Protein AF-A0A1J5J828-F1 (afdb_monomer)

Structure (mmCIF, N/CA/C/O backbone):
data_AF-A0A1J5J828-F1
#
_entry.id   AF-A0A1J5J828-F1
#
loop_
_atom_s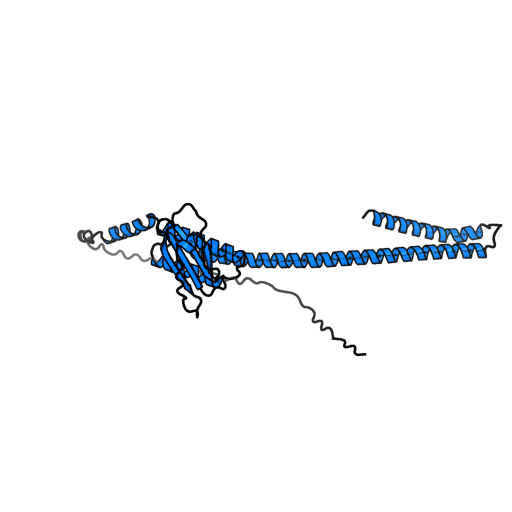ite.group_PDB
_atom_site.id
_atom_site.type_symbol
_atom_site.label_atom_id
_atom_site.label_alt_id
_atom_site.label_comp_id
_atom_site.label_asym_id
_atom_site.label_entity_id
_atom_site.label_seq_id
_atom_site.pdbx_PDB_ins_code
_atom_site.Cartn_x
_atom_site.Cartn_y
_atom_site.Cartn_z
_atom_site.occupancy
_atom_site.B_iso_or_equiv
_atom_site.auth_seq_id
_atom_site.auth_comp_id
_atom_site.auth_asym_id
_atom_site.auth_atom_id
_atom_site.pdbx_PDB_model_num
ATOM 1 N N . MET A 1 1 ? 24.696 -8.669 -31.733 1.00 50.44 1 MET A N 1
ATOM 2 C CA . MET A 1 1 ? 26.152 -8.374 -31.668 1.00 50.44 1 MET A CA 1
ATOM 3 C C . MET A 1 1 ? 26.991 -8.934 -32.827 1.00 50.44 1 MET A C 1
ATOM 5 O O . MET A 1 1 ? 27.792 -8.177 -33.359 1.00 50.44 1 MET A O 1
ATOM 9 N N . LYS A 1 2 ? 26.843 -10.201 -33.264 1.00 65.44 2 LYS A N 1
ATOM 10 C CA . LYS A 1 2 ? 27.685 -10.783 -34.345 1.00 65.44 2 LYS A CA 1
ATOM 11 C C . LYS A 1 2 ? 27.632 -10.009 -35.680 1.00 65.44 2 LYS A C 1
ATOM 13 O O . LYS A 1 2 ? 28.666 -9.804 -36.300 1.00 65.44 2 LYS A O 1
ATOM 18 N N . LYS A 1 3 ? 26.454 -9.500 -36.064 1.00 72.44 3 LYS A N 1
ATOM 19 C CA . LYS A 1 3 ? 26.255 -8.713 -37.298 1.00 72.44 3 LYS A CA 1
ATOM 20 C C . LYS A 1 3 ? 27.014 -7.374 -37.306 1.00 72.44 3 LYS A C 1
ATOM 22 O O . LYS A 1 3 ? 27.529 -6.981 -38.341 1.00 72.44 3 LYS A O 1
ATOM 27 N N . ILE A 1 4 ? 27.137 -6.713 -36.149 1.00 73.69 4 ILE A N 1
ATOM 28 C CA . ILE A 1 4 ? 27.864 -5.434 -36.013 1.00 73.69 4 ILE A CA 1
ATOM 29 C C . ILE A 1 4 ? 29.372 -5.663 -36.138 1.00 73.69 4 ILE A C 1
ATOM 31 O O . ILE A 1 4 ? 30.059 -4.903 -36.811 1.00 73.69 4 ILE A O 1
ATOM 35 N N . LYS A 1 5 ? 29.885 -6.745 -35.534 1.00 74.19 5 LYS A N 1
ATOM 36 C CA . LYS A 1 5 ? 31.297 -7.127 -35.672 1.00 74.19 5 LYS A CA 1
ATOM 37 C C . LYS A 1 5 ? 31.655 -7.418 -37.132 1.00 74.19 5 LYS A C 1
ATOM 39 O O . LYS A 1 5 ? 32.669 -6.924 -37.598 1.00 74.19 5 LYS A O 1
ATOM 44 N N . LEU A 1 6 ? 30.791 -8.135 -37.853 1.00 79.19 6 LEU A N 1
ATOM 45 C CA . LEU A 1 6 ? 30.995 -8.461 -39.268 1.00 79.19 6 LEU A CA 1
ATOM 46 C C . LEU A 1 6 ? 30.993 -7.200 -40.148 1.00 79.19 6 LEU A C 1
ATOM 48 O O . LEU A 1 6 ? 31.887 -7.035 -40.968 1.00 79.19 6 LEU A O 1
ATOM 52 N N . LEU A 1 7 ? 30.057 -6.272 -39.916 1.00 76.81 7 LEU A N 1
ATOM 53 C CA . LEU A 1 7 ? 30.013 -4.995 -40.638 1.00 76.81 7 LEU A CA 1
ATOM 54 C C . LEU A 1 7 ? 31.260 -4.136 -40.374 1.00 76.81 7 LEU A C 1
ATOM 56 O O . LEU A 1 7 ? 31.794 -3.532 -41.298 1.00 76.81 7 LEU A O 1
ATOM 60 N N . LYS A 1 8 ? 31.752 -4.118 -39.127 1.00 77.38 8 LYS A N 1
ATOM 61 C CA . LYS A 1 8 ? 32.984 -3.408 -38.757 1.00 77.38 8 LYS A CA 1
ATOM 62 C C . LYS A 1 8 ? 34.210 -4.000 -39.455 1.00 77.38 8 LYS A C 1
ATOM 64 O O . LYS A 1 8 ? 35.030 -3.242 -39.958 1.00 77.38 8 LYS A O 1
ATOM 69 N N . THR A 1 9 ? 34.331 -5.326 -39.487 1.00 80.88 9 THR A N 1
ATOM 70 C CA . THR A 1 9 ? 35.427 -6.011 -40.188 1.00 80.88 9 THR A CA 1
ATOM 71 C C . THR A 1 9 ? 35.378 -5.719 -41.686 1.00 80.88 9 THR A C 1
ATOM 73 O O . THR A 1 9 ? 36.360 -5.229 -42.227 1.00 80.88 9 THR A O 1
ATOM 76 N N . LEU A 1 10 ? 34.207 -5.867 -42.316 1.00 84.62 10 LEU A N 1
ATOM 77 C CA . LEU A 1 10 ? 34.018 -5.573 -43.739 1.00 84.62 10 LEU A CA 1
ATOM 78 C C . LEU A 1 10 ? 34.382 -4.121 -44.088 1.00 84.62 10 LEU A C 1
ATOM 80 O O . LEU A 1 10 ? 35.019 -3.874 -45.104 1.00 84.62 10 LEU A O 1
ATOM 84 N N . TYR A 1 11 ? 33.998 -3.163 -43.241 1.00 82.19 11 TYR A N 1
ATOM 85 C CA . TYR A 1 11 ? 34.336 -1.752 -43.428 1.00 82.19 11 TYR A CA 1
ATOM 86 C C . TYR A 1 11 ? 35.852 -1.515 -43.411 1.00 82.19 11 TYR A C 1
ATOM 88 O O . TYR A 1 11 ? 36.378 -0.821 -44.279 1.00 82.19 11 TYR A O 1
ATOM 96 N N . VAL A 1 12 ? 36.555 -2.093 -42.430 1.00 80.06 12 VAL A N 1
ATOM 97 C CA . VAL A 1 12 ? 38.014 -1.958 -42.305 1.00 80.06 12 VAL A CA 1
ATOM 98 C C . VAL A 1 12 ? 38.718 -2.596 -43.501 1.00 80.06 12 VAL A C 1
ATOM 100 O O . VAL A 1 12 ? 39.623 -1.981 -44.062 1.00 80.06 12 VAL A O 1
ATOM 103 N N . ASP A 1 13 ? 38.264 -3.772 -43.934 1.00 84.62 13 ASP A N 1
ATOM 104 C CA . ASP A 1 13 ? 38.827 -4.477 -45.088 1.00 84.62 13 ASP A CA 1
ATOM 105 C C . ASP A 1 13 ? 38.644 -3.674 -46.385 1.00 84.62 13 ASP A C 1
ATOM 107 O O . ASP A 1 13 ? 39.572 -3.546 -47.184 1.00 84.62 13 ASP A O 1
ATOM 111 N N . LEU A 1 14 ? 37.467 -3.073 -46.581 1.00 83.69 14 LEU A N 1
ATOM 112 C CA . LEU A 1 14 ? 37.158 -2.279 -47.771 1.00 83.69 14 LEU A CA 1
ATOM 113 C C . LEU A 1 14 ? 37.962 -0.969 -47.798 1.00 83.69 14 LEU A C 1
ATOM 115 O O . LEU A 1 14 ? 38.463 -0.567 -48.849 1.00 83.69 14 LEU A O 1
ATOM 119 N N . LEU A 1 15 ? 38.175 -0.339 -46.640 1.00 80.94 15 LEU A N 1
ATOM 120 C CA . LEU A 1 15 ? 39.034 0.840 -46.505 1.00 80.94 15 LEU A CA 1
ATOM 121 C C . LEU A 1 15 ? 40.506 0.500 -46.799 1.00 80.94 15 LEU A C 1
ATOM 123 O O . LEU A 1 15 ? 41.166 1.232 -47.538 1.00 80.94 15 LEU A O 1
ATOM 127 N N . LEU A 1 16 ? 40.999 -0.635 -46.290 1.00 85.06 16 LEU A N 1
ATOM 128 C CA . LEU A 1 16 ? 42.349 -1.136 -46.568 1.00 85.06 16 LEU A CA 1
ATOM 129 C C . LEU A 1 16 ? 42.546 -1.413 -48.067 1.00 85.06 16 LEU A C 1
ATOM 131 O O . LEU A 1 16 ? 43.538 -0.980 -48.650 1.00 85.06 16 LEU A O 1
ATOM 135 N N . LEU A 1 17 ? 41.580 -2.082 -48.704 1.00 85.75 17 LEU A N 1
ATOM 136 C CA . LEU A 1 17 ? 41.598 -2.352 -50.142 1.00 85.75 17 LEU A CA 1
ATOM 137 C C . LEU A 1 17 ? 41.654 -1.052 -50.957 1.00 85.75 17 LEU A C 1
ATOM 139 O O . LEU A 1 17 ? 42.435 -0.945 -51.902 1.00 85.75 17 LEU A O 1
ATOM 143 N N . THR A 1 18 ? 40.866 -0.051 -50.562 1.00 81.88 18 THR A N 1
ATOM 144 C CA . THR A 1 18 ? 40.835 1.260 -51.225 1.00 81.88 18 THR A CA 1
ATOM 145 C C . THR A 1 18 ? 42.183 1.979 -51.095 1.00 81.88 18 THR A C 1
ATOM 147 O O . THR A 1 18 ? 42.693 2.508 -52.080 1.00 81.88 18 THR A O 1
ATOM 150 N N . MET A 1 19 ? 42.812 1.940 -49.912 1.00 80.19 19 MET A N 1
ATOM 151 C CA . MET A 1 19 ? 44.169 2.462 -49.687 1.00 80.19 19 MET A CA 1
ATOM 152 C C . MET A 1 19 ? 45.210 1.783 -50.587 1.00 80.19 19 MET A C 1
ATOM 154 O O . MET A 1 19 ? 46.035 2.468 -51.189 1.00 80.19 19 MET A O 1
ATOM 158 N N . ILE A 1 20 ? 45.150 0.454 -50.726 1.00 83.88 20 ILE A N 1
ATOM 159 C CA . ILE A 1 20 ? 46.048 -0.296 -51.617 1.00 83.88 20 ILE A CA 1
ATOM 160 C C . ILE A 1 20 ? 45.834 0.135 -53.074 1.00 83.88 20 ILE A C 1
ATOM 162 O O . ILE A 1 20 ? 46.812 0.397 -53.773 1.00 83.88 20 ILE A O 1
ATOM 166 N N . LEU A 1 21 ? 44.581 0.278 -53.524 1.00 82.00 21 LEU A N 1
ATOM 167 C CA . LEU A 1 21 ? 44.277 0.756 -54.877 1.00 82.00 21 LEU A CA 1
ATOM 168 C C . LEU A 1 21 ? 44.873 2.143 -55.144 1.00 82.00 21 LEU A C 1
ATOM 170 O O . LEU A 1 21 ? 45.488 2.339 -56.190 1.00 82.00 21 LEU A O 1
ATOM 174 N N . ILE A 1 22 ? 44.738 3.086 -54.204 1.00 82.12 22 ILE A N 1
ATOM 175 C CA . ILE A 1 22 ? 45.285 4.448 -54.338 1.00 82.12 22 ILE A CA 1
ATOM 176 C C . ILE A 1 22 ? 46.804 4.408 -54.542 1.00 82.12 22 ILE A C 1
ATOM 178 O O . ILE A 1 22 ? 47.323 5.093 -55.420 1.00 82.12 22 ILE A O 1
ATOM 182 N N . VAL A 1 23 ? 47.516 3.577 -53.774 1.00 81.56 23 VAL A N 1
ATOM 183 C CA . VAL A 1 23 ? 48.978 3.437 -53.882 1.00 81.56 23 VAL A CA 1
ATOM 184 C C . VAL A 1 23 ? 49.390 2.749 -55.185 1.00 81.56 23 VAL A C 1
ATOM 186 O O . VAL A 1 23 ? 50.391 3.134 -55.779 1.00 81.56 23 VAL A O 1
ATOM 189 N N . VAL A 1 24 ? 48.632 1.751 -55.648 1.00 80.06 24 VAL A N 1
ATOM 190 C CA . VAL A 1 24 ? 48.946 0.962 -56.854 1.00 80.06 24 VAL A CA 1
ATOM 191 C C . VAL A 1 24 ? 48.614 1.711 -58.152 1.00 80.06 24 VAL A C 1
ATOM 193 O O . VAL A 1 24 ? 49.297 1.518 -59.156 1.00 80.06 24 VAL A O 1
ATOM 196 N N . THR A 1 25 ? 47.620 2.602 -58.134 1.00 80.44 25 THR A N 1
ATOM 197 C CA . THR A 1 25 ? 47.157 3.377 -59.302 1.00 80.44 25 THR A CA 1
ATOM 198 C C . THR A 1 25 ? 48.293 4.055 -60.096 1.00 80.44 25 THR A C 1
ATOM 200 O O . THR A 1 25 ? 48.394 3.785 -61.294 1.00 80.44 25 THR A O 1
ATOM 203 N N . PRO A 1 26 ? 49.210 4.850 -59.499 1.00 78.38 26 PRO A N 1
ATOM 204 C CA . PRO A 1 26 ? 50.296 5.493 -60.253 1.00 78.38 26 PRO A CA 1
ATOM 205 C C . PRO A 1 26 ? 51.297 4.502 -60.870 1.00 78.38 26 PRO A C 1
ATOM 207 O O . PRO A 1 26 ? 51.902 4.797 -61.902 1.00 78.38 26 PRO A O 1
ATOM 210 N N . TYR A 1 27 ? 51.477 3.3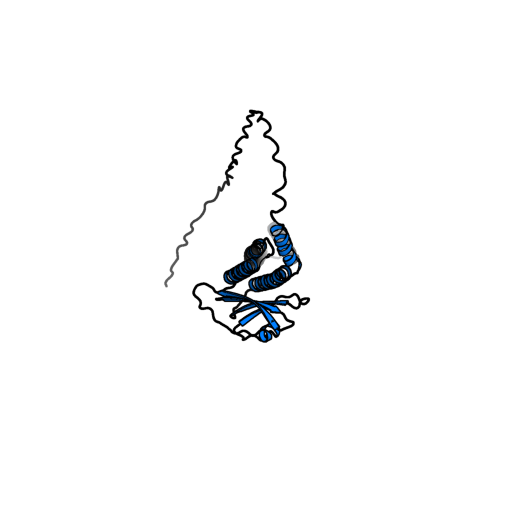21 -60.269 1.00 78.25 27 TYR A N 1
ATOM 211 C CA . TYR A 1 27 ? 52.333 2.269 -60.830 1.00 78.25 27 TYR A CA 1
ATOM 212 C C . TYR A 1 27 ? 51.669 1.575 -62.020 1.00 78.25 27 TYR A C 1
ATOM 214 O O . TYR A 1 27 ? 52.350 1.238 -62.986 1.00 78.25 27 TYR A O 1
ATOM 222 N N . LEU A 1 28 ? 50.346 1.397 -61.965 1.00 74.62 28 LEU A N 1
ATOM 223 C CA . LEU A 1 28 ? 49.564 0.815 -63.054 1.00 74.62 28 LEU A CA 1
ATOM 224 C C . LEU A 1 28 ? 49.570 1.716 -64.296 1.00 74.62 28 LEU A C 1
ATOM 226 O O . LEU A 1 28 ? 49.727 1.220 -65.408 1.00 74.62 28 LEU A O 1
ATOM 230 N N . ILE A 1 29 ? 49.459 3.032 -64.089 1.00 73.69 29 ILE A N 1
ATOM 231 C CA . ILE A 1 29 ? 49.483 4.051 -65.149 1.00 73.69 29 ILE A CA 1
ATOM 232 C C . ILE A 1 29 ? 50.842 4.053 -65.870 1.00 73.69 29 ILE A C 1
ATOM 234 O O . ILE A 1 29 ? 50.900 3.952 -67.094 1.00 73.69 29 ILE A O 1
ATOM 238 N N . ARG A 1 30 ? 51.954 4.028 -65.120 1.00 76.19 30 ARG A N 1
ATOM 239 C CA . ARG A 1 30 ? 53.313 3.973 -65.697 1.00 76.19 30 ARG A CA 1
ATOM 240 C C . ARG A 1 30 ? 53.646 2.663 -66.418 1.00 76.19 30 ARG A C 1
ATOM 242 O O . ARG A 1 30 ? 54.603 2.631 -67.187 1.00 76.19 30 ARG A O 1
ATOM 249 N N . GLY A 1 31 ? 52.899 1.588 -66.159 1.00 75.06 31 GLY A N 1
ATOM 250 C CA . GLY A 1 31 ? 53.141 0.256 -66.720 1.00 75.06 31 GLY A CA 1
ATOM 251 C C . GLY A 1 31 ? 52.821 0.110 -68.213 1.00 75.06 31 GLY A C 1
ATOM 252 O O . GLY A 1 31 ? 53.194 -0.902 -68.797 1.00 75.06 31 GLY A O 1
ATOM 253 N N . GLY A 1 32 ? 52.169 1.101 -68.834 1.00 58.84 32 GLY A N 1
ATOM 254 C CA . GLY A 1 32 ? 51.938 1.147 -70.279 1.00 58.84 32 GLY A CA 1
ATOM 255 C C . GLY A 1 32 ? 50.976 0.071 -70.790 1.00 58.84 32 GLY A C 1
ATOM 256 O O . GLY A 1 32 ? 51.384 -0.890 -71.439 1.00 58.84 32 GLY A O 1
ATOM 257 N N . PHE A 1 33 ? 49.670 0.243 -70.564 1.00 62.97 33 PHE A N 1
ATOM 258 C CA . PHE A 1 33 ? 48.661 -0.547 -71.276 1.00 62.97 33 PHE A CA 1
ATOM 259 C C . PHE A 1 33 ? 48.524 -0.034 -72.716 1.00 62.97 33 PHE A C 1
ATOM 261 O O . PHE A 1 33 ? 47.949 1.018 -72.961 1.00 62.97 33 PHE A O 1
ATOM 268 N N . SER A 1 34 ? 49.023 -0.801 -73.686 1.00 64.50 34 SER A N 1
ATOM 269 C CA . SER A 1 34 ? 49.128 -0.397 -75.101 1.00 64.50 34 SER A CA 1
ATOM 270 C C . SER A 1 34 ? 47.783 -0.234 -75.849 1.00 64.50 34 SER A C 1
ATOM 272 O O . SER A 1 34 ? 47.779 0.088 -77.031 1.00 64.50 34 SER A O 1
ATOM 274 N N . VAL A 1 35 ? 46.636 -0.459 -75.190 1.00 69.50 35 VAL A N 1
ATOM 275 C CA . VAL A 1 35 ? 45.310 -0.575 -75.840 1.00 69.50 35 VAL A CA 1
ATOM 276 C C . VAL A 1 35 ? 44.373 0.614 -75.555 1.00 69.50 35 VAL A C 1
ATOM 278 O O . VAL A 1 35 ? 43.422 0.821 -76.302 1.00 69.50 35 VAL A O 1
ATOM 281 N N . PHE A 1 36 ? 44.631 1.431 -74.526 1.00 74.62 36 PHE A N 1
ATOM 282 C CA . PHE A 1 36 ? 43.769 2.563 -74.148 1.00 74.62 36 PHE A CA 1
ATOM 283 C C . PHE A 1 36 ? 44.587 3.835 -73.896 1.00 74.62 36 PHE A C 1
ATOM 285 O O . PHE A 1 36 ? 45.710 3.759 -73.405 1.00 74.62 36 PHE A O 1
ATOM 292 N N . HIS A 1 37 ? 44.018 5.008 -74.204 1.00 80.88 37 HIS A N 1
ATOM 293 C CA . HIS A 1 37 ? 44.621 6.292 -73.836 1.00 80.88 37 HIS A CA 1
ATOM 294 C C . HIS A 1 37 ? 44.694 6.425 -72.306 1.00 80.88 37 HIS A C 1
ATOM 296 O O . HIS A 1 37 ? 43.688 6.254 -71.615 1.00 80.88 37 HIS A O 1
ATOM 302 N N . GLU A 1 38 ? 45.886 6.747 -71.803 1.00 79.06 38 GLU A N 1
ATOM 303 C CA . GLU A 1 38 ? 46.239 6.866 -70.379 1.00 79.06 38 GLU A CA 1
ATOM 304 C C . GLU A 1 38 ? 45.241 7.729 -69.585 1.00 79.06 38 GLU A C 1
ATOM 306 O O . GLU A 1 38 ? 44.765 7.321 -68.526 1.00 79.06 38 GLU A O 1
ATOM 311 N N . GLU A 1 39 ? 44.822 8.854 -70.171 1.00 78.75 39 GLU A N 1
ATOM 312 C CA . GLU A 1 39 ? 43.885 9.821 -69.581 1.00 78.75 39 GLU A CA 1
ATOM 313 C C . GLU A 1 39 ? 42.505 9.214 -69.270 1.00 78.75 39 GLU A C 1
ATOM 315 O O . GLU A 1 39 ? 41.898 9.500 -68.235 1.00 78.75 39 GLU A O 1
ATOM 320 N N . VAL A 1 40 ? 42.002 8.337 -70.148 1.00 82.81 40 VAL A N 1
ATOM 321 C CA . VAL A 1 40 ? 40.688 7.695 -69.978 1.00 82.81 40 VAL A CA 1
ATOM 322 C C . VAL A 1 40 ? 40.738 6.678 -68.839 1.00 82.81 40 VAL A C 1
ATOM 324 O O . VAL A 1 40 ? 39.799 6.577 -68.044 1.00 82.81 40 VAL A O 1
ATOM 327 N N . VAL A 1 41 ? 41.843 5.935 -68.736 1.00 80.62 41 VAL A N 1
ATOM 328 C CA . VAL A 1 41 ? 42.036 4.924 -67.691 1.00 80.62 41 VAL A CA 1
ATOM 329 C C . VAL A 1 41 ? 42.159 5.596 -66.326 1.00 80.62 41 VAL A C 1
ATOM 331 O O . VAL A 1 41 ? 41.454 5.200 -65.396 1.00 80.62 41 VAL A O 1
ATOM 334 N N . GLU A 1 42 ? 42.966 6.651 -66.213 1.00 80.19 42 GLU A N 1
ATOM 335 C CA . GLU A 1 42 ? 43.115 7.419 -64.975 1.00 80.19 42 GLU A CA 1
ATOM 336 C C . GLU A 1 42 ? 41.774 8.001 -64.502 1.00 80.19 42 GLU A C 1
ATOM 338 O O . GLU A 1 42 ? 41.365 7.775 -63.358 1.00 80.19 42 GLU A O 1
ATOM 343 N N . GLY A 1 43 ? 41.029 8.656 -65.402 1.00 82.94 43 GLY A N 1
ATOM 344 C CA . GLY A 1 43 ? 39.712 9.212 -65.086 1.00 82.94 43 GLY A CA 1
ATOM 345 C C . GLY A 1 43 ? 38.708 8.152 -64.619 1.00 82.94 43 GLY A C 1
ATOM 346 O O . GLY A 1 43 ? 37.948 8.380 -63.670 1.00 82.94 43 GLY A O 1
ATOM 347 N N . SER A 1 44 ? 38.733 6.960 -65.226 1.00 82.19 44 SER A N 1
ATOM 348 C CA . SER A 1 44 ? 37.859 5.849 -64.831 1.00 82.19 44 SER A CA 1
ATOM 349 C C . SER A 1 44 ? 38.180 5.314 -63.429 1.00 82.19 44 SER A C 1
ATOM 351 O O . SER A 1 44 ? 37.265 5.072 -62.638 1.00 82.19 44 SER A O 1
ATOM 353 N N . ILE A 1 45 ? 39.469 5.205 -63.085 1.00 82.75 45 ILE A N 1
ATOM 354 C CA . ILE A 1 45 ? 39.931 4.724 -61.778 1.00 82.75 45 ILE A CA 1
ATOM 355 C C . ILE A 1 45 ? 39.546 5.723 -60.687 1.00 82.75 45 ILE A C 1
ATOM 357 O O . ILE A 1 45 ? 38.954 5.329 -59.681 1.00 82.75 45 ILE A O 1
ATOM 361 N N . ILE A 1 46 ? 39.798 7.018 -60.905 1.00 85.19 46 ILE A N 1
ATOM 362 C CA . ILE A 1 46 ? 39.420 8.078 -59.960 1.00 85.19 46 ILE A CA 1
ATOM 363 C C . ILE A 1 46 ? 37.903 8.076 -59.728 1.00 85.19 46 ILE A C 1
ATOM 365 O O . ILE A 1 46 ? 37.453 8.143 -58.583 1.00 85.19 46 ILE A O 1
ATOM 369 N N . THR A 1 47 ? 37.106 7.929 -60.790 1.00 83.25 47 THR A N 1
ATOM 370 C CA . THR A 1 47 ? 35.639 7.863 -60.685 1.00 83.25 47 THR A CA 1
ATOM 371 C C . THR A 1 47 ? 35.183 6.653 -59.861 1.00 83.25 47 THR A C 1
ATOM 373 O O . THR A 1 47 ? 34.320 6.785 -58.990 1.00 83.25 47 THR A O 1
ATOM 376 N N . LEU A 1 48 ? 35.790 5.480 -60.071 1.00 84.81 48 LEU A N 1
ATOM 377 C CA . LEU A 1 48 ? 35.492 4.264 -59.307 1.00 84.81 48 LEU A CA 1
ATOM 378 C C . LEU A 1 48 ? 35.848 4.415 -57.817 1.00 84.81 48 LEU A C 1
ATOM 380 O O . LEU A 1 48 ? 35.081 4.006 -56.939 1.00 84.81 48 LEU A O 1
ATOM 384 N N . LEU A 1 49 ? 36.992 5.036 -57.527 1.00 83.06 49 LEU A N 1
ATOM 385 C CA . LEU A 1 49 ? 37.437 5.359 -56.171 1.00 83.06 49 LEU A CA 1
ATOM 386 C C . LEU A 1 49 ? 36.459 6.303 -55.464 1.00 83.06 49 LEU A C 1
ATOM 388 O O . LEU A 1 49 ? 36.069 6.035 -54.326 1.00 83.06 49 LEU A O 1
ATOM 392 N N . PHE A 1 50 ? 35.997 7.352 -56.149 1.00 84.81 50 PHE A N 1
ATOM 393 C CA . PHE A 1 50 ? 34.993 8.274 -55.615 1.00 84.81 50 PHE A CA 1
ATOM 394 C C . PHE A 1 50 ? 33.661 7.582 -55.324 1.00 84.81 50 PHE A C 1
ATOM 396 O O . PHE A 1 50 ? 33.103 7.769 -54.243 1.00 84.81 50 PHE A O 1
ATOM 403 N N . MET A 1 51 ? 33.176 6.738 -56.239 1.00 84.12 51 MET A N 1
ATOM 404 C CA . MET A 1 51 ? 31.943 5.968 -56.035 1.00 84.12 51 MET A CA 1
ATOM 405 C C . MET A 1 51 ? 32.051 5.038 -54.822 1.00 84.12 51 MET A C 1
ATOM 407 O O . MET A 1 51 ? 31.119 4.949 -54.020 1.00 84.12 51 MET A O 1
ATOM 411 N N . THR A 1 52 ? 33.208 4.396 -54.645 1.00 85.19 52 THR A N 1
ATOM 412 C CA . THR A 1 52 ? 33.473 3.523 -53.495 1.00 85.19 52 THR A CA 1
ATOM 413 C C . THR A 1 52 ? 33.496 4.322 -52.191 1.00 85.19 52 THR A C 1
ATOM 415 O O . THR A 1 52 ? 32.794 3.971 -51.244 1.00 85.19 52 THR A O 1
ATOM 418 N N . GLY A 1 53 ? 34.229 5.439 -52.145 1.00 85.94 53 GLY A N 1
ATOM 419 C CA . GLY A 1 53 ? 34.274 6.322 -50.975 1.00 85.94 53 GLY A CA 1
ATOM 420 C C . GLY A 1 53 ? 32.900 6.887 -50.602 1.00 85.94 53 GLY A C 1
ATOM 421 O O . GLY A 1 53 ? 32.528 6.903 -49.427 1.00 85.94 53 GLY A O 1
ATOM 422 N N . TYR A 1 54 ? 32.105 7.275 -51.600 1.00 87.62 54 TYR A N 1
ATOM 423 C CA . TYR A 1 54 ? 30.745 7.766 -51.395 1.00 87.62 54 TYR A CA 1
ATOM 424 C C . TYR A 1 54 ? 29.812 6.681 -50.835 1.00 87.62 54 TYR A C 1
ATOM 426 O O . TYR A 1 54 ? 29.057 6.937 -49.894 1.00 87.62 54 TYR A O 1
ATOM 434 N N . ALA A 1 55 ? 29.905 5.446 -51.337 1.00 83.94 55 ALA A N 1
ATOM 435 C CA . ALA A 1 55 ? 29.146 4.320 -50.797 1.00 83.94 55 ALA A CA 1
ATOM 436 C C . ALA A 1 55 ? 29.504 4.043 -49.325 1.00 83.94 55 ALA A C 1
ATOM 438 O O . ALA A 1 55 ? 28.608 3.891 -48.492 1.00 83.94 55 ALA A O 1
ATOM 439 N N . ILE A 1 56 ? 30.800 4.041 -48.985 1.00 86.50 56 ILE A N 1
ATOM 440 C CA . ILE A 1 56 ? 31.284 3.886 -47.602 1.00 86.50 56 ILE A CA 1
ATOM 441 C C . ILE A 1 56 ? 30.669 4.956 -46.690 1.00 86.50 56 ILE A C 1
ATOM 443 O O . ILE A 1 56 ? 30.170 4.630 -45.611 1.00 86.50 56 ILE A O 1
ATOM 447 N N . TYR A 1 57 ? 30.665 6.215 -47.133 1.00 86.56 57 TYR A N 1
ATOM 448 C CA . TYR A 1 57 ? 30.104 7.336 -46.380 1.00 86.56 57 TYR A CA 1
ATOM 449 C C . TYR A 1 57 ? 28.605 7.155 -46.085 1.00 86.56 57 TYR A C 1
ATOM 451 O O . TYR A 1 57 ? 28.176 7.330 -44.942 1.00 86.56 57 TYR A O 1
ATOM 459 N N . ILE A 1 58 ? 27.811 6.730 -47.074 1.00 86.81 58 ILE A N 1
ATOM 460 C CA . ILE A 1 58 ? 26.376 6.459 -46.882 1.00 86.81 58 ILE A CA 1
ATOM 461 C C . ILE A 1 58 ? 26.159 5.348 -45.849 1.00 86.81 58 ILE A C 1
ATOM 463 O O . ILE A 1 58 ? 25.358 5.510 -44.923 1.00 86.81 58 ILE A O 1
ATOM 467 N N . PHE A 1 59 ? 26.879 4.229 -45.974 1.00 86.00 59 PHE A N 1
ATOM 468 C CA . PHE A 1 59 ? 26.750 3.117 -45.029 1.00 86.00 59 PHE A CA 1
ATOM 469 C C . PHE A 1 59 ? 27.170 3.511 -43.611 1.00 86.00 59 PHE A C 1
ATOM 471 O O . PHE A 1 59 ? 26.527 3.098 -42.642 1.00 86.00 59 PHE A O 1
ATOM 478 N N . TYR A 1 60 ? 28.211 4.334 -43.482 1.00 85.19 60 TYR A N 1
ATOM 479 C CA . TYR A 1 60 ? 28.678 4.849 -42.200 1.00 85.19 60 TYR A CA 1
ATOM 480 C C . TYR A 1 60 ? 27.625 5.736 -41.525 1.00 85.19 60 TYR A C 1
ATOM 482 O O . TYR A 1 60 ? 27.254 5.474 -40.379 1.00 85.19 60 TYR A O 1
ATOM 490 N N . ASN A 1 61 ? 27.062 6.708 -42.250 1.00 88.06 61 ASN A N 1
ATOM 491 C CA . ASN A 1 61 ? 26.004 7.569 -41.715 1.00 88.06 61 ASN A CA 1
ATOM 492 C C . ASN A 1 61 ? 24.766 6.765 -41.301 1.00 88.06 61 ASN A C 1
ATOM 494 O O . ASN A 1 61 ? 24.179 7.017 -40.249 1.00 88.06 61 ASN A O 1
ATOM 498 N N . GLN A 1 62 ? 24.390 5.750 -42.085 1.00 89.38 62 GLN A N 1
ATOM 499 C CA . GLN A 1 62 ? 23.264 4.887 -41.737 1.00 89.38 62 GLN A CA 1
ATOM 500 C C . GLN A 1 62 ? 23.536 4.065 -40.465 1.00 89.38 62 GLN A C 1
ATOM 502 O O . GLN A 1 62 ? 22.626 3.844 -39.663 1.00 89.38 62 GLN A O 1
ATOM 507 N N . ALA A 1 63 ? 24.772 3.603 -40.266 1.00 86.38 63 ALA A N 1
ATOM 508 C CA . ALA A 1 63 ? 25.164 2.884 -39.059 1.00 86.38 63 ALA A CA 1
ATOM 509 C C . ALA A 1 63 ? 25.155 3.794 -37.820 1.00 86.38 63 ALA A C 1
ATOM 511 O O . ALA A 1 63 ? 24.667 3.365 -36.773 1.00 86.38 63 ALA A O 1
ATOM 512 N N . ILE A 1 64 ? 25.623 5.043 -37.948 1.00 90.19 64 ILE A N 1
ATOM 513 C CA . ILE A 1 64 ? 25.562 6.047 -36.875 1.00 90.19 64 ILE A CA 1
ATOM 514 C C . ILE A 1 64 ? 24.116 6.325 -36.481 1.00 90.19 64 ILE A C 1
ATOM 516 O O . ILE A 1 64 ? 23.791 6.215 -35.303 1.00 90.19 64 ILE A O 1
ATOM 520 N N . ALA A 1 65 ? 23.233 6.589 -37.447 1.00 93.19 65 ALA A N 1
ATOM 521 C CA . ALA A 1 65 ? 21.831 6.884 -37.157 1.00 93.19 65 ALA A CA 1
ATOM 522 C C . ALA A 1 65 ? 21.159 5.748 -36.363 1.00 93.19 65 ALA A C 1
ATOM 524 O O . ALA A 1 65 ? 20.443 5.992 -35.393 1.00 93.19 65 ALA A O 1
ATOM 525 N N . ARG A 1 66 ? 21.445 4.485 -36.714 1.00 91.06 66 ARG A N 1
ATOM 526 C CA . ARG A 1 66 ? 20.948 3.321 -35.958 1.00 91.06 66 ARG A CA 1
ATOM 527 C C . ARG A 1 66 ? 21.538 3.250 -34.549 1.00 91.06 66 ARG A C 1
ATOM 529 O O . ARG A 1 66 ? 20.817 2.921 -33.609 1.00 91.06 66 ARG A O 1
ATOM 536 N N . ALA A 1 67 ? 22.826 3.545 -34.391 1.00 88.06 67 ALA A N 1
ATOM 537 C CA . ALA A 1 67 ? 23.472 3.551 -33.083 1.00 88.06 67 ALA A CA 1
ATOM 538 C C . ALA A 1 67 ? 22.886 4.642 -32.173 1.00 88.06 67 ALA A C 1
ATOM 540 O O . ALA A 1 67 ? 22.573 4.361 -31.020 1.00 88.06 67 ALA A O 1
ATOM 541 N N . GLU A 1 68 ? 22.647 5.844 -32.699 1.00 94.00 68 GLU A N 1
ATOM 542 C CA . GLU A 1 68 ? 21.993 6.930 -31.962 1.00 94.00 68 GLU A CA 1
ATOM 543 C C . GLU A 1 68 ? 20.580 6.550 -31.517 1.00 94.00 68 GLU A C 1
ATOM 545 O O . GLU A 1 68 ? 20.219 6.795 -30.366 1.00 94.00 68 GLU A O 1
ATOM 550 N N . THR A 1 69 ? 19.789 5.901 -32.384 1.00 94.75 69 THR A N 1
ATOM 551 C CA . THR A 1 69 ? 18.452 5.429 -31.986 1.00 94.75 69 THR A CA 1
ATOM 552 C C . THR A 1 69 ? 18.509 4.399 -30.859 1.00 94.75 69 THR A C 1
ATOM 554 O O . THR A 1 69 ? 17.709 4.476 -29.934 1.00 94.75 69 THR A O 1
ATOM 557 N N . GLN A 1 70 ? 19.493 3.493 -30.881 1.00 92.56 70 GLN A N 1
ATOM 558 C CA . GLN A 1 70 ? 19.672 2.493 -29.824 1.00 92.56 70 GLN A CA 1
ATOM 559 C C . GLN A 1 70 ? 20.121 3.124 -28.508 1.00 92.56 70 GLN A C 1
ATOM 561 O O . GLN A 1 70 ? 19.658 2.717 -27.449 1.00 92.56 70 GLN A O 1
ATOM 566 N N . ILE A 1 71 ? 21.004 4.124 -28.561 1.00 93.19 71 ILE A N 1
ATOM 567 C CA . ILE A 1 71 ? 21.439 4.858 -27.368 1.00 93.19 71 ILE A CA 1
ATOM 568 C C . ILE A 1 71 ? 20.246 5.579 -26.737 1.00 93.19 71 ILE A C 1
ATOM 570 O O . ILE A 1 71 ? 20.036 5.436 -25.536 1.00 93.19 71 ILE A O 1
ATOM 574 N N . LYS A 1 72 ? 19.428 6.270 -27.541 1.00 94.81 72 LYS A N 1
ATOM 575 C CA . LYS A 1 72 ? 18.218 6.951 -27.054 1.00 94.81 72 LYS A CA 1
ATOM 576 C C . LYS A 1 72 ? 17.209 5.981 -26.444 1.00 94.81 72 LYS A C 1
ATOM 578 O O . LYS A 1 72 ? 16.643 6.281 -25.400 1.00 94.81 72 LYS A O 1
ATOM 583 N N . GLU A 1 73 ? 17.002 4.820 -27.061 1.00 95.19 73 GLU A N 1
ATOM 584 C CA . GLU A 1 73 ? 16.107 3.785 -26.530 1.00 95.19 73 GLU A CA 1
ATOM 585 C C . GLU A 1 73 ? 16.618 3.230 -25.189 1.00 95.19 73 GLU A C 1
ATOM 587 O O . GLU A 1 73 ? 15.851 3.080 -24.241 1.00 95.19 73 GLU A O 1
ATOM 592 N N . ILE A 1 74 ? 17.926 2.979 -25.071 1.00 93.62 74 ILE A N 1
ATOM 593 C CA . ILE A 1 74 ? 18.547 2.533 -23.814 1.00 93.62 74 ILE A CA 1
ATOM 594 C C . ILE A 1 74 ? 18.428 3.610 -22.730 1.00 93.62 74 ILE A C 1
ATOM 596 O O . ILE A 1 74 ? 18.138 3.288 -21.580 1.00 93.62 74 ILE A O 1
ATOM 600 N N . GLU A 1 75 ? 18.640 4.877 -23.077 1.00 93.50 75 GLU A N 1
ATOM 601 C CA . GLU A 1 75 ? 18.512 6.001 -22.150 1.00 93.50 75 GLU A CA 1
ATOM 602 C C . GLU A 1 75 ? 17.071 6.149 -21.649 1.00 93.50 75 GLU A C 1
ATOM 604 O O . GLU A 1 75 ? 16.851 6.207 -20.441 1.00 93.50 75 GLU A O 1
ATOM 609 N N . GLN A 1 76 ? 16.086 6.084 -22.551 1.00 93.94 76 GLN A N 1
ATOM 610 C CA . GLN A 1 76 ? 14.667 6.096 -22.188 1.00 93.94 76 GLN A CA 1
ATOM 611 C C . GLN A 1 76 ? 14.301 4.923 -21.272 1.00 93.94 76 GLN A C 1
ATOM 613 O O . GLN A 1 76 ? 13.689 5.128 -20.224 1.00 93.94 76 GLN A O 1
ATOM 618 N N . ASN A 1 77 ? 14.738 3.708 -21.607 1.00 92.69 77 ASN A N 1
ATOM 619 C CA . ASN A 1 77 ? 14.492 2.530 -20.776 1.00 92.69 77 ASN A CA 1
ATOM 620 C C . ASN A 1 77 ? 15.134 2.658 -19.387 1.00 92.69 77 ASN A C 1
ATOM 622 O O . ASN A 1 77 ? 14.528 2.257 -18.397 1.00 92.69 77 ASN A O 1
ATOM 626 N N . ASN A 1 78 ? 16.333 3.240 -19.287 1.00 91.75 78 ASN A N 1
ATOM 627 C CA . ASN A 1 78 ? 16.968 3.504 -17.996 1.00 91.75 78 ASN A CA 1
ATOM 628 C C . ASN A 1 78 ? 16.186 4.538 -17.176 1.00 91.75 78 ASN A C 1
ATOM 630 O O . ASN A 1 78 ? 16.024 4.342 -15.974 1.00 91.75 78 ASN A O 1
ATOM 634 N N . THR A 1 79 ? 15.676 5.602 -17.804 1.00 92.38 79 THR A N 1
ATOM 635 C CA . THR A 1 79 ? 14.857 6.602 -17.099 1.00 92.38 79 THR A CA 1
ATOM 636 C C . THR A 1 79 ? 13.531 6.026 -16.601 1.00 92.38 79 THR A C 1
ATOM 638 O O . THR A 1 79 ? 13.149 6.295 -15.464 1.00 92.38 79 THR A O 1
ATOM 641 N N . ASP A 1 80 ? 12.866 5.178 -17.395 1.00 93.50 80 ASP A N 1
ATOM 642 C CA . ASP A 1 80 ? 11.651 4.468 -16.974 1.00 93.50 80 ASP A CA 1
ATOM 643 C C . ASP A 1 80 ? 11.941 3.515 -15.808 1.00 93.50 80 ASP A C 1
ATOM 645 O O . ASP A 1 80 ? 11.251 3.530 -14.787 1.00 93.50 80 ASP A O 1
ATOM 649 N N . LEU A 1 81 ? 13.024 2.736 -15.910 1.00 90.62 81 LEU A N 1
ATOM 650 C CA . LEU A 1 81 ? 13.442 1.825 -14.849 1.00 90.62 81 LEU A CA 1
ATOM 651 C C . LEU A 1 81 ? 13.735 2.581 -13.547 1.00 90.62 81 LEU A C 1
ATOM 653 O O . LEU A 1 81 ? 13.312 2.145 -12.479 1.00 90.62 81 LEU A O 1
ATOM 657 N N . GLN A 1 82 ? 14.432 3.716 -13.633 1.00 88.44 82 GLN A N 1
ATOM 658 C CA . GLN A 1 82 ? 14.738 4.553 -12.478 1.00 88.44 82 GLN A CA 1
ATOM 659 C C . GLN A 1 82 ? 13.460 5.115 -11.843 1.00 88.44 82 GLN A C 1
ATOM 661 O O . GLN A 1 82 ? 13.305 5.018 -10.629 1.00 88.44 82 GLN A O 1
ATOM 666 N N . GLY A 1 83 ? 12.503 5.586 -12.650 1.00 90.00 83 GLY A N 1
ATOM 667 C CA . GLY A 1 83 ? 11.197 6.031 -12.157 1.00 90.00 83 GLY A CA 1
ATOM 668 C C . GLY A 1 83 ? 10.434 4.927 -11.417 1.00 90.00 83 GLY A C 1
ATOM 669 O O . GLY A 1 83 ? 9.913 5.154 -10.326 1.00 90.00 83 GLY A O 1
ATOM 670 N N . ARG A 1 84 ? 10.433 3.701 -11.953 1.00 86.81 84 ARG A N 1
ATOM 671 C CA . ARG A 1 84 ? 9.799 2.536 -11.308 1.00 86.81 84 ARG A CA 1
ATOM 672 C C . ARG A 1 84 ? 10.499 2.123 -10.013 1.00 86.81 84 ARG A C 1
ATOM 674 O O . ARG A 1 84 ? 9.839 1.679 -9.071 1.00 86.81 84 ARG A O 1
ATOM 681 N N . ILE A 1 85 ? 11.824 2.244 -9.958 1.00 87.00 85 ILE A N 1
ATOM 682 C CA . ILE A 1 85 ? 12.614 1.982 -8.750 1.00 87.00 85 ILE A CA 1
ATOM 683 C C . ILE A 1 85 ? 12.291 3.022 -7.672 1.00 87.00 85 ILE A C 1
ATOM 685 O O . ILE A 1 85 ? 12.015 2.637 -6.538 1.00 87.00 85 ILE A O 1
ATOM 689 N N . ASP A 1 86 ? 12.251 4.308 -8.022 1.00 86.88 86 ASP A N 1
ATOM 690 C CA . ASP A 1 86 ? 11.916 5.389 -7.090 1.00 86.88 86 ASP A CA 1
ATOM 691 C C . ASP A 1 86 ? 10.484 5.253 -6.555 1.00 86.88 86 ASP A C 1
ATOM 693 O O . ASP A 1 86 ? 10.250 5.392 -5.354 1.00 86.88 86 ASP A O 1
ATOM 697 N N . GLU A 1 87 ? 9.526 4.901 -7.416 1.00 82.38 87 GLU A N 1
ATOM 698 C CA . GLU A 1 87 ? 8.151 4.608 -7.005 1.00 82.38 87 GLU A CA 1
ATOM 699 C C . GLU A 1 87 ? 8.089 3.413 -6.044 1.00 82.38 87 GLU A C 1
ATOM 701 O O . GLU A 1 87 ? 7.420 3.477 -5.010 1.00 82.38 87 GLU A O 1
ATOM 706 N N . THR A 1 88 ? 8.844 2.349 -6.336 1.00 80.62 88 THR A N 1
ATOM 707 C CA . THR A 1 88 ? 8.937 1.171 -5.466 1.00 80.62 88 THR A CA 1
ATOM 708 C C . THR A 1 88 ? 9.558 1.529 -4.116 1.00 80.62 88 THR A C 1
ATOM 710 O O . THR A 1 88 ? 9.048 1.105 -3.082 1.00 80.62 88 THR A O 1
ATOM 713 N N . PHE A 1 89 ? 10.618 2.340 -4.083 1.00 73.69 89 PHE A N 1
ATOM 714 C CA . PHE A 1 89 ? 11.218 2.793 -2.827 1.00 73.69 89 PHE A CA 1
ATOM 715 C C . PHE A 1 89 ? 10.294 3.702 -2.028 1.00 73.69 89 PHE A C 1
ATOM 717 O O . PHE A 1 89 ? 10.230 3.559 -0.808 1.00 73.69 89 PHE A O 1
ATOM 724 N N . ARG A 1 90 ? 9.546 4.594 -2.686 1.00 75.44 90 ARG A N 1
ATOM 725 C CA . ARG A 1 90 ? 8.534 5.417 -2.016 1.00 75.44 90 ARG A CA 1
ATOM 726 C C . ARG A 1 90 ? 7.458 4.538 -1.387 1.00 75.44 90 ARG A C 1
ATOM 728 O O . ARG A 1 90 ? 7.165 4.707 -0.210 1.00 75.44 90 ARG A O 1
ATOM 735 N N . TYR A 1 91 ? 6.950 3.555 -2.129 1.00 72.56 91 TYR A N 1
ATOM 736 C CA . TYR A 1 91 ? 5.979 2.591 -1.615 1.00 72.56 91 TYR A CA 1
ATOM 737 C C . TYR A 1 91 ? 6.533 1.793 -0.424 1.00 72.56 91 TYR A C 1
ATOM 739 O O . TYR A 1 91 ? 5.872 1.677 0.603 1.00 72.56 91 TYR A O 1
ATOM 747 N N . ILE A 1 92 ? 7.774 1.296 -0.510 1.00 65.25 92 ILE A N 1
ATOM 748 C CA . ILE A 1 92 ? 8.436 0.594 0.603 1.00 65.25 92 ILE A CA 1
ATOM 749 C C . ILE A 1 92 ? 8.615 1.524 1.813 1.00 65.25 92 ILE A C 1
ATOM 751 O O . ILE A 1 92 ? 8.405 1.098 2.947 1.00 65.25 92 ILE A O 1
ATOM 755 N N . GLY A 1 93 ? 8.980 2.788 1.590 1.00 66.12 93 GLY A N 1
ATOM 756 C CA . GLY A 1 93 ? 9.121 3.791 2.643 1.00 66.12 93 GLY A CA 1
ATOM 757 C C . GLY A 1 93 ? 7.800 4.076 3.355 1.00 66.12 93 GLY A C 1
ATOM 758 O O . GLY A 1 93 ? 7.749 4.042 4.582 1.00 66.12 93 GLY A O 1
ATOM 759 N N . GLU A 1 94 ? 6.724 4.284 2.594 1.00 70.44 94 GLU A N 1
ATOM 760 C CA . GLU A 1 94 ? 5.366 4.479 3.114 1.00 70.44 94 GLU A CA 1
ATOM 761 C C . GLU A 1 94 ? 4.881 3.254 3.902 1.00 70.44 94 GLU A C 1
ATOM 763 O O . GLU A 1 94 ? 4.363 3.401 5.011 1.00 70.44 94 GLU A O 1
ATOM 768 N N . LEU A 1 95 ? 5.118 2.043 3.385 1.00 63.31 95 LEU A N 1
ATOM 769 C CA . LEU A 1 95 ? 4.809 0.799 4.091 1.00 63.31 95 LEU A CA 1
ATOM 770 C C . LEU A 1 95 ? 5.563 0.677 5.417 1.00 63.31 95 LEU A C 1
ATOM 772 O O . LEU A 1 95 ? 4.986 0.244 6.413 1.00 63.31 95 LEU A O 1
ATOM 776 N N . ASN A 1 96 ? 6.843 1.045 5.446 1.00 60.50 96 ASN A N 1
ATOM 777 C CA . ASN A 1 96 ? 7.660 0.907 6.646 1.00 60.50 96 ASN A CA 1
ATOM 778 C C . ASN A 1 96 ? 7.206 1.863 7.762 1.00 60.50 96 ASN A C 1
ATOM 780 O O . ASN A 1 96 ? 7.153 1.467 8.926 1.00 60.50 96 ASN A O 1
ATOM 784 N N . VAL A 1 97 ? 6.813 3.093 7.408 1.00 70.50 97 VAL A N 1
ATOM 785 C CA . VAL A 1 97 ? 6.208 4.042 8.359 1.00 70.50 97 VAL A CA 1
ATOM 786 C C . VAL A 1 97 ? 4.919 3.456 8.933 1.00 70.50 97 VAL A C 1
ATOM 788 O O . VAL A 1 97 ? 4.769 3.389 10.150 1.00 70.50 97 VAL A O 1
ATOM 791 N N . GLN A 1 98 ? 4.043 2.922 8.082 1.00 65.50 98 GLN A N 1
ATOM 792 C CA . GLN A 1 98 ? 2.779 2.341 8.535 1.00 65.50 98 GLN A CA 1
ATOM 793 C C . GLN A 1 98 ? 2.990 1.115 9.435 1.00 65.50 98 GLN A C 1
ATOM 795 O O . GLN A 1 98 ? 2.344 1.017 10.469 1.00 65.50 98 GLN A O 1
ATOM 800 N N . ILE A 1 99 ? 3.926 0.208 9.124 1.00 70.94 99 ILE A N 1
ATOM 801 C CA . ILE A 1 99 ? 4.241 -0.940 9.998 1.00 70.94 99 ILE A CA 1
ATOM 802 C C . ILE A 1 99 ? 4.745 -0.473 11.367 1.00 70.94 99 ILE A C 1
ATOM 804 O O . ILE A 1 99 ? 4.324 -1.024 12.384 1.00 70.94 99 ILE A O 1
ATOM 808 N N . SER A 1 100 ? 5.593 0.558 11.412 1.00 70.94 100 SER A N 1
ATOM 809 C CA . SER A 1 100 ? 6.081 1.097 12.685 1.00 70.94 100 SER A CA 1
ATOM 810 C C . SER A 1 100 ? 4.954 1.678 13.549 1.00 70.94 100 SER A C 1
ATOM 812 O O . SER A 1 100 ? 4.955 1.484 14.763 1.00 70.94 100 SER A O 1
ATOM 814 N N . GLU A 1 101 ? 3.933 2.286 12.934 1.00 70.12 101 GLU A N 1
ATOM 815 C CA . GLU A 1 101 ? 2.732 2.741 13.643 1.00 70.12 101 GLU A CA 1
ATOM 816 C C . GLU A 1 101 ? 1.929 1.560 14.206 1.00 70.12 101 GLU A C 1
ATOM 818 O O . GLU A 1 101 ? 1.440 1.621 15.335 1.00 70.12 101 GLU A O 1
ATOM 823 N N . ILE A 1 102 ? 1.830 0.452 13.462 1.00 75.00 102 ILE A N 1
ATOM 824 C CA . ILE A 1 102 ? 1.184 -0.781 13.935 1.00 75.00 102 ILE A CA 1
ATOM 825 C C . ILE A 1 102 ? 1.925 -1.342 15.158 1.00 75.00 102 ILE A C 1
ATOM 827 O O . ILE A 1 102 ? 1.297 -1.665 16.171 1.00 75.00 102 ILE A O 1
ATOM 831 N N . GLU A 1 103 ? 3.254 -1.433 15.095 1.00 75.00 103 GLU A N 1
ATOM 832 C CA . GLU A 1 103 ? 4.083 -1.875 16.221 1.00 75.00 103 GLU A CA 1
ATOM 833 C C . GLU A 1 103 ? 3.963 -0.940 17.431 1.00 75.00 103 GLU A C 1
ATOM 835 O O . GLU A 1 103 ? 3.897 -1.405 18.572 1.00 75.00 103 GLU A O 1
ATOM 840 N N . GLU A 1 104 ? 3.876 0.372 17.214 1.00 78.50 104 GLU A N 1
ATOM 841 C CA . GLU A 1 104 ? 3.656 1.348 18.281 1.00 78.50 104 GLU A CA 1
ATOM 842 C C . GLU A 1 104 ? 2.304 1.125 18.979 1.00 78.50 104 GLU A C 1
ATOM 844 O O . GLU A 1 104 ? 2.236 1.078 20.209 1.00 78.50 104 GLU A O 1
ATOM 849 N N . VAL A 1 105 ? 1.227 0.905 18.213 1.00 75.75 105 VAL A N 1
ATOM 850 C CA . VAL A 1 105 ? -0.110 0.615 18.760 1.00 75.75 105 VAL A CA 1
ATOM 851 C C . VAL A 1 105 ? -0.089 -0.636 19.638 1.00 75.75 105 VAL A C 1
ATOM 853 O O . VAL A 1 105 ? -0.668 -0.632 20.726 1.00 75.75 105 VAL A O 1
ATOM 856 N N . PHE A 1 106 ? 0.602 -1.693 19.212 1.00 76.62 106 PHE A N 1
ATOM 857 C CA . PHE A 1 106 ? 0.676 -2.927 19.994 1.00 76.62 106 PHE A CA 1
ATOM 858 C C . PHE A 1 106 ? 1.631 -2.829 21.186 1.00 76.62 106 PHE A C 1
ATOM 860 O O . PHE A 1 106 ? 1.319 -3.337 22.262 1.00 76.62 106 PHE A O 1
ATOM 867 N N . SER A 1 107 ? 2.759 -2.135 21.043 1.00 78.56 107 SER A N 1
ATOM 868 C CA . SER A 1 107 ? 3.729 -1.945 22.128 1.00 78.56 107 SER A CA 1
ATOM 869 C C . SER A 1 107 ? 3.249 -0.971 23.210 1.00 78.56 107 SER A C 1
ATOM 871 O O . SER A 1 107 ? 3.712 -1.056 24.351 1.00 78.56 107 SER A O 1
ATOM 873 N N . ALA A 1 108 ? 2.287 -0.092 22.907 1.00 80.88 108 ALA A N 1
ATOM 874 C CA . ALA A 1 108 ? 1.602 0.733 23.901 1.00 80.88 108 ALA A CA 1
ATOM 875 C C . ALA A 1 108 ? 0.798 -0.115 24.906 1.00 80.88 108 ALA A C 1
ATOM 877 O O . ALA A 1 108 ? 0.714 0.229 26.090 1.00 80.88 108 ALA A O 1
ATOM 878 N N . ILE A 1 109 ? 0.276 -1.270 24.478 1.00 81.81 109 ILE A N 1
ATOM 879 C CA . ILE A 1 109 ? -0.438 -2.231 25.329 1.00 81.81 109 ILE A CA 1
ATOM 880 C C . ILE A 1 109 ? 0.587 -3.137 26.035 1.00 81.81 109 ILE A C 1
ATOM 882 O O . ILE A 1 109 ? 0.673 -4.339 25.803 1.00 81.81 109 ILE A O 1
ATOM 886 N N . LYS A 1 110 ? 1.406 -2.557 26.923 1.00 78.44 110 LYS A N 1
ATOM 887 C CA . LYS A 1 110 ? 2.483 -3.288 27.627 1.00 78.44 110 LYS A CA 1
ATOM 888 C C . LYS A 1 110 ? 1.986 -4.343 28.616 1.00 78.44 110 LYS A C 1
ATOM 890 O O . LYS A 1 110 ? 2.759 -5.205 29.030 1.00 78.44 110 LYS A O 1
ATOM 895 N N . LYS A 1 111 ? 0.733 -4.242 29.060 1.00 86.62 111 LYS A N 1
ATOM 896 C CA . LYS A 1 111 ? 0.153 -5.105 30.090 1.00 86.62 111 LYS A CA 1
ATOM 897 C C . LYS A 1 111 ? -1.264 -5.503 29.700 1.00 86.62 111 LYS A C 1
ATOM 899 O O . LYS A 1 111 ? -2.031 -4.669 29.223 1.00 86.62 111 LYS A O 1
ATOM 904 N N . TYR A 1 112 ? -1.610 -6.762 29.954 1.00 88.81 112 TYR A N 1
ATOM 905 C CA . TYR A 1 112 ? -2.987 -7.226 29.845 1.00 88.81 112 TYR A CA 1
ATOM 906 C C . TYR A 1 112 ? -3.892 -6.472 30.835 1.00 88.81 112 TYR A C 1
ATOM 908 O O . TYR A 1 112 ? -3.462 -6.188 31.958 1.00 88.81 112 TYR A O 1
ATOM 916 N N . PRO A 1 113 ? -5.130 -6.138 30.440 1.00 90.31 113 PRO A N 1
ATOM 917 C CA . PRO A 1 113 ? -6.061 -5.437 31.315 1.00 90.31 113 PRO A CA 1
ATOM 918 C C . PRO A 1 113 ? -6.401 -6.308 32.528 1.00 90.31 113 PRO A C 1
ATOM 920 O O . PRO A 1 113 ? -6.797 -7.459 32.373 1.00 90.31 113 PRO A O 1
ATOM 923 N N . GLU A 1 114 ? -6.263 -5.759 33.737 1.00 90.00 114 GLU A N 1
ATOM 924 C CA . GLU A 1 114 ? -6.581 -6.485 34.980 1.00 90.00 114 GLU A CA 1
ATOM 925 C C . GLU A 1 114 ? -7.996 -6.182 35.474 1.00 90.00 114 GLU A C 1
ATOM 927 O O . GLU A 1 114 ? -8.586 -6.953 36.229 1.00 90.00 114 GLU A O 1
ATOM 932 N N . ASN A 1 115 ? -8.556 -5.041 35.073 1.00 92.06 115 ASN A N 1
ATOM 933 C CA . ASN A 1 115 ? -9.869 -4.601 35.516 1.00 92.06 115 ASN A CA 1
ATOM 934 C C . ASN A 1 115 ? -10.708 -4.033 34.354 1.00 92.06 115 ASN A C 1
ATOM 936 O O . ASN A 1 115 ? -10.214 -3.728 33.269 1.00 92.06 115 ASN A O 1
ATOM 940 N N . LYS A 1 116 ? -12.017 -3.872 34.591 1.00 92.50 116 LYS A N 1
ATOM 941 C CA . LYS A 1 116 ? -12.967 -3.371 33.580 1.00 92.50 116 LYS A CA 1
ATOM 942 C C . LYS A 1 116 ? -12.633 -1.956 33.084 1.00 92.50 116 LYS A C 1
ATOM 944 O O . LYS A 1 116 ? -12.986 -1.621 31.957 1.00 92.50 116 LYS A O 1
ATOM 949 N N . LYS A 1 117 ? -12.001 -1.124 33.920 1.00 94.44 117 LYS A N 1
ATOM 950 C CA . LYS A 1 117 ? -11.595 0.239 33.559 1.00 94.44 117 LYS A CA 1
ATOM 951 C C . LYS A 1 117 ? -10.403 0.200 32.602 1.00 94.44 117 LYS A C 1
ATOM 953 O O . LYS A 1 117 ? -10.460 0.889 31.591 1.00 94.44 117 LYS A O 1
ATOM 958 N N . ASP A 1 118 ? -9.409 -0.645 32.865 1.00 92.81 118 ASP A N 1
ATOM 959 C CA . ASP A 1 118 ? -8.263 -0.858 31.973 1.00 92.81 118 ASP A CA 1
ATOM 960 C C . ASP A 1 118 ? -8.742 -1.357 30.606 1.00 92.81 118 ASP A C 1
ATOM 962 O O . ASP A 1 118 ? -8.353 -0.821 29.574 1.00 92.81 118 ASP A O 1
ATOM 966 N N . PHE A 1 119 ? -9.663 -2.329 30.587 1.00 94.56 119 PHE A N 1
ATOM 967 C CA . PHE A 1 119 ? -10.229 -2.831 29.333 1.00 94.56 119 PHE A CA 1
ATOM 968 C C . PHE A 1 119 ? -10.966 -1.735 28.547 1.00 94.56 119 PHE A C 1
ATOM 970 O O . PHE A 1 119 ? -10.818 -1.631 27.332 1.00 94.56 119 PHE A O 1
ATOM 977 N N . LYS A 1 120 ? -11.729 -0.874 29.237 1.00 95.88 120 LYS A N 1
ATOM 978 C CA . LYS A 1 120 ? -12.393 0.280 28.611 1.00 95.88 120 LYS A CA 1
ATOM 979 C C . LYS A 1 120 ? -11.382 1.267 28.016 1.00 95.88 120 LYS A C 1
ATOM 981 O O . LYS A 1 120 ? -11.605 1.739 26.910 1.00 95.88 120 LYS A O 1
ATOM 986 N N . GLN A 1 121 ? -10.289 1.554 28.725 1.00 95.25 121 GLN A N 1
ATOM 987 C CA . GLN A 1 121 ? -9.223 2.435 28.233 1.00 95.25 121 GLN A CA 1
ATOM 988 C C . GLN A 1 121 ? -8.531 1.860 26.996 1.00 95.25 1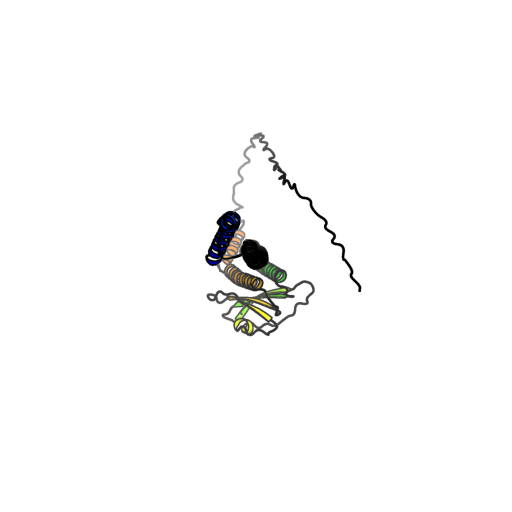21 GLN A C 1
ATOM 990 O O . GLN A 1 121 ? -8.216 2.601 26.074 1.00 95.25 121 GLN A O 1
ATOM 995 N N . ILE A 1 122 ? -8.334 0.541 26.948 1.00 94.44 122 ILE A N 1
ATOM 996 C CA . ILE A 1 122 ? -7.796 -0.132 25.763 1.00 94.44 122 ILE A CA 1
ATOM 997 C C . ILE A 1 122 ? -8.763 -0.013 24.581 1.00 94.44 122 ILE A C 1
ATOM 999 O O . ILE A 1 122 ? -8.324 0.297 23.480 1.00 94.44 122 ILE A O 1
ATOM 1003 N N . LEU A 1 123 ? -10.066 -0.233 24.785 1.00 96.12 123 LEU A N 1
ATOM 1004 C CA . LEU A 1 123 ? -11.073 -0.060 23.729 1.00 96.12 123 LEU A CA 1
ATOM 1005 C C . LEU A 1 123 ? -11.085 1.370 23.172 1.00 96.12 123 LEU A C 1
ATOM 1007 O O . LEU A 1 123 ? -11.115 1.550 21.958 1.00 96.12 123 LEU A O 1
ATOM 1011 N N . GLU A 1 124 ? -11.028 2.363 24.058 1.00 96.06 124 GLU A N 1
ATOM 1012 C CA . GLU A 1 124 ? -10.929 3.782 23.708 1.00 96.06 124 GLU A CA 1
ATOM 1013 C C . GLU A 1 124 ? -9.662 4.077 22.904 1.00 96.06 124 GLU A C 1
ATOM 1015 O O . GLU A 1 124 ? -9.749 4.597 21.795 1.00 96.06 124 GLU A O 1
ATOM 1020 N N . PHE A 1 125 ? -8.505 3.623 23.386 1.00 94.56 125 PHE A N 1
ATOM 1021 C CA . PHE A 1 125 ? -7.233 3.751 22.679 1.00 94.56 125 PHE A CA 1
ATOM 1022 C C . PHE A 1 125 ? -7.262 3.102 21.286 1.00 94.56 125 PHE A C 1
ATOM 1024 O O . PHE A 1 125 ? -6.846 3.716 20.306 1.00 94.56 125 PHE A O 1
ATOM 1031 N N . LEU A 1 126 ? -7.773 1.873 21.164 1.00 94.88 126 LEU A N 1
ATOM 1032 C CA . LEU A 1 126 ? -7.865 1.184 19.873 1.00 94.88 126 LEU A CA 1
ATOM 1033 C C . LEU A 1 126 ? -8.802 1.920 18.909 1.00 94.88 126 LEU A C 1
ATOM 1035 O O . LEU A 1 126 ? -8.475 2.060 17.732 1.00 94.88 126 LEU A O 1
ATOM 1039 N N . ALA A 1 127 ? -9.938 2.418 19.398 1.00 96.19 127 ALA A N 1
ATOM 1040 C CA . ALA A 1 127 ? -10.866 3.201 18.592 1.00 96.19 127 ALA A CA 1
ATOM 1041 C C . ALA A 1 127 ? -10.240 4.524 18.120 1.00 96.19 127 ALA A C 1
ATOM 1043 O O . ALA A 1 127 ? -10.370 4.863 16.946 1.00 96.19 127 ALA A O 1
ATOM 1044 N N . GLU A 1 128 ? -9.513 5.236 18.986 1.00 94.12 128 GLU A N 1
ATOM 1045 C CA . GLU A 1 128 ? -8.765 6.446 18.616 1.00 94.12 128 GLU A CA 1
ATOM 1046 C C . GLU A 1 128 ? -7.717 6.161 17.537 1.00 94.12 128 GLU A C 1
ATOM 1048 O O . GLU A 1 128 ? -7.599 6.914 16.570 1.00 94.12 128 GLU A O 1
ATOM 1053 N N . LYS A 1 129 ? -6.984 5.047 17.650 1.00 93.44 129 LYS A N 1
ATOM 1054 C CA . LYS A 1 129 ? -5.983 4.649 16.651 1.00 93.44 129 LYS A CA 1
ATOM 1055 C C . LYS A 1 129 ? -6.616 4.269 15.316 1.00 93.44 129 LYS A C 1
ATOM 1057 O O . LYS A 1 129 ? -6.116 4.691 14.274 1.00 93.44 129 LYS A O 1
ATOM 1062 N N . ILE A 1 130 ? -7.746 3.560 15.329 1.00 94.62 130 ILE A N 1
ATOM 1063 C CA . ILE A 1 130 ? -8.526 3.307 14.111 1.00 94.62 130 ILE A CA 1
ATOM 1064 C C . ILE A 1 130 ? -8.974 4.629 13.485 1.00 94.62 130 ILE A C 1
ATOM 1066 O O . ILE A 1 130 ? -8.759 4.831 12.296 1.00 94.62 130 ILE A O 1
ATOM 1070 N N . LEU A 1 131 ? -9.526 5.551 14.275 1.00 94.00 131 LEU A N 1
ATOM 1071 C CA . LEU A 1 131 ? -9.965 6.865 13.797 1.00 94.00 131 LEU A CA 1
ATOM 1072 C C . LEU A 1 131 ? -8.815 7.747 13.298 1.00 94.00 131 LEU A C 1
ATOM 1074 O O . LEU A 1 131 ? -9.070 8.648 12.503 1.00 94.00 131 LEU A O 1
ATOM 1078 N N . GLY A 1 132 ? -7.580 7.526 13.747 1.00 91.25 132 GLY A N 1
ATOM 1079 C CA . GLY A 1 132 ? -6.396 8.226 13.247 1.00 91.25 132 GLY A CA 1
ATOM 1080 C C . GLY A 1 132 ? -5.937 7.729 11.874 1.00 91.25 132 GLY A C 1
ATOM 1081 O O . GLY A 1 132 ? -5.585 8.537 11.020 1.00 91.25 132 GLY A O 1
ATOM 1082 N N . ILE A 1 133 ? -5.984 6.414 11.646 1.00 90.31 133 ILE A N 1
ATOM 1083 C CA . ILE A 1 133 ? -5.471 5.768 10.423 1.00 90.31 133 ILE A CA 1
ATOM 1084 C C . ILE A 1 133 ? -6.539 5.668 9.327 1.00 90.31 133 ILE A C 1
ATOM 1086 O O . ILE A 1 133 ? -6.251 5.763 8.131 1.00 90.31 133 ILE A O 1
ATOM 1090 N N . VAL A 1 134 ? -7.790 5.469 9.730 1.00 92.62 134 VAL A N 1
ATOM 1091 C CA . VAL A 1 134 ? -8.929 5.276 8.838 1.00 92.62 134 VAL A CA 1
ATOM 1092 C C . VAL A 1 134 ? -9.714 6.587 8.759 1.00 92.62 134 VAL A C 1
ATOM 1094 O O . VAL A 1 134 ? -10.118 7.113 9.798 1.00 92.62 134 VAL A O 1
ATOM 1097 N N . PRO A 1 135 ? -9.966 7.145 7.557 1.00 92.25 135 PRO A N 1
ATOM 1098 C CA . PRO A 1 135 ? -10.702 8.402 7.387 1.00 92.25 135 PRO A CA 1
ATOM 1099 C C . PRO A 1 135 ? -12.223 8.268 7.622 1.00 92.25 135 PRO A C 1
ATOM 1101 O O . PRO A 1 135 ? -13.018 8.760 6.828 1.00 92.25 135 PRO A O 1
ATOM 1104 N N . THR A 1 136 ? -12.627 7.648 8.734 1.00 94.38 136 THR A N 1
ATOM 1105 C CA . THR A 1 136 ? -14.028 7.430 9.121 1.00 94.38 136 THR A CA 1
ATOM 1106 C C . THR A 1 136 ? -14.488 8.442 10.183 1.00 94.38 136 THR A C 1
ATOM 1108 O O . THR A 1 136 ? -13.691 8.835 11.045 1.00 94.38 136 THR A O 1
ATOM 1111 N N . PRO A 1 137 ? -15.764 8.884 10.168 1.00 94.81 137 PRO A N 1
ATOM 1112 C CA . PRO A 1 137 ? -16.319 9.742 11.217 1.00 94.81 137 PRO A CA 1
ATOM 1113 C C . PRO A 1 137 ? -16.523 9.024 12.561 1.00 94.81 137 PRO A C 1
ATOM 1115 O O . PRO A 1 137 ? -16.495 9.678 13.602 1.00 94.81 137 PRO A O 1
ATOM 1118 N N . TRP A 1 138 ? -16.742 7.707 12.566 1.00 95.69 138 TRP A N 1
ATOM 1119 C CA . TRP A 1 138 ? -16.952 6.919 13.784 1.00 95.69 138 TRP A CA 1
ATOM 1120 C C . TRP A 1 138 ? -16.522 5.461 13.596 1.00 95.69 138 TRP A C 1
ATOM 1122 O O . TRP A 1 138 ? -16.391 4.974 12.474 1.00 95.69 138 TRP A O 1
ATOM 1132 N N . VAL A 1 139 ? -16.290 4.769 14.708 1.00 96.62 139 VAL A N 1
ATOM 1133 C CA . VAL A 1 139 ? -15.982 3.338 14.744 1.00 96.62 139 VAL A CA 1
ATOM 1134 C C . VAL A 1 139 ? -16.677 2.682 15.933 1.00 96.62 139 VAL A C 1
ATOM 1136 O O . VAL A 1 139 ? -16.684 3.220 17.039 1.00 96.62 139 VAL A O 1
ATOM 1139 N N . LEU A 1 140 ? -17.255 1.507 15.714 1.00 97.06 140 LEU A N 1
ATOM 1140 C CA . LEU A 1 140 ? -17.862 0.664 16.733 1.00 97.06 140 LEU A CA 1
ATOM 1141 C C . LEU A 1 140 ? -17.029 -0.609 16.880 1.00 97.06 140 LEU A C 1
ATOM 1143 O O . LEU A 1 140 ? -16.952 -1.433 15.970 1.00 97.06 140 LEU A O 1
ATOM 1147 N N . LEU A 1 141 ? -16.427 -0.770 18.052 1.00 97.75 141 LEU A N 1
ATOM 1148 C CA . LEU A 1 141 ? -15.783 -2.001 18.481 1.00 97.75 141 LEU A CA 1
ATOM 1149 C C . LEU A 1 141 ? -16.789 -2.798 19.300 1.00 97.75 141 LEU A C 1
ATOM 1151 O O . LEU A 1 141 ? -17.256 -2.329 20.338 1.00 97.75 141 LEU A O 1
ATOM 1155 N N . ARG A 1 142 ? -17.131 -3.999 18.843 1.00 97.56 142 ARG A N 1
ATOM 1156 C CA . ARG A 1 142 ? -18.122 -4.855 19.494 1.00 97.56 142 ARG A CA 1
ATOM 1157 C C . ARG A 1 142 ? -17.587 -6.266 19.664 1.00 97.56 142 ARG A C 1
ATOM 1159 O O . ARG A 1 142 ? -16.999 -6.827 18.752 1.00 97.56 142 ARG A O 1
ATOM 1166 N N . ILE A 1 143 ? -17.816 -6.843 20.832 1.00 97.69 143 ILE A N 1
ATOM 1167 C CA . ILE A 1 143 ? -17.480 -8.222 21.167 1.00 97.69 143 ILE A CA 1
ATOM 1168 C C . ILE A 1 143 ? -18.792 -8.960 21.380 1.00 97.69 143 ILE A C 1
ATOM 1170 O O . ILE A 1 143 ? -19.605 -8.545 22.211 1.00 97.69 143 ILE A O 1
ATOM 1174 N N . VAL A 1 144 ? -18.989 -10.025 20.614 1.00 97.50 144 VAL A N 1
ATOM 1175 C CA . VAL A 1 144 ? -20.220 -10.813 20.579 1.00 97.50 144 VAL A CA 1
ATOM 1176 C C . VAL A 1 144 ? -19.895 -12.241 20.991 1.00 97.50 144 VAL A C 1
ATOM 1178 O O . VAL A 1 144 ? -18.901 -12.802 20.527 1.00 97.50 144 VAL A O 1
ATOM 1181 N N . ASP A 1 145 ? -20.727 -12.813 21.854 1.00 96.69 145 ASP A N 1
ATOM 1182 C CA . ASP A 1 145 ? -20.745 -14.250 22.102 1.00 96.69 145 ASP A CA 1
ATOM 1183 C C . ASP A 1 145 ? -21.628 -14.909 21.031 1.00 96.69 145 ASP A C 1
ATOM 1185 O O . ASP A 1 145 ? -22.794 -14.572 20.846 1.00 96.69 145 ASP A O 1
ATOM 1189 N N . LEU A 1 146 ? -21.032 -15.797 20.247 1.00 96.12 146 LEU A N 1
ATOM 1190 C CA . LEU A 1 146 ? -21.652 -16.566 19.178 1.00 96.12 146 LEU A CA 1
ATOM 1191 C C . LEU A 1 146 ? -22.632 -17.616 19.709 1.00 96.12 146 LEU A C 1
ATOM 1193 O O . LEU A 1 146 ? -23.461 -18.090 18.939 1.00 96.12 146 LEU A O 1
ATOM 1197 N N . GLY A 1 147 ? -22.524 -18.014 20.980 1.00 94.88 147 GLY A N 1
ATOM 1198 C CA . GLY A 1 147 ? -23.402 -19.019 21.573 1.00 94.88 147 GLY A CA 1
ATOM 1199 C C . GLY A 1 147 ? -24.829 -18.509 21.768 1.00 94.88 147 GLY A C 1
ATOM 1200 O O . GLY A 1 147 ? -25.784 -19.201 21.421 1.00 94.88 147 GLY A O 1
ATOM 1201 N N . ASP A 1 148 ? -24.973 -17.298 22.305 1.00 94.75 148 ASP A N 1
ATOM 1202 C CA . ASP A 1 148 ? -26.264 -16.658 22.588 1.00 94.75 148 ASP A CA 1
ATOM 1203 C C . ASP A 1 148 ? -26.553 -15.437 21.694 1.00 94.75 148 ASP A C 1
ATOM 1205 O O . ASP A 1 148 ? -27.569 -14.762 21.866 1.00 94.75 148 ASP A O 1
ATOM 1209 N N . GLU A 1 149 ? -25.666 -15.159 20.735 1.00 95.81 149 GLU A N 1
ATOM 1210 C CA . GLU A 1 149 ? -25.660 -13.961 19.891 1.00 95.81 149 GLU A CA 1
ATOM 1211 C C . GLU A 1 149 ? -25.709 -12.650 20.702 1.00 95.81 149 GLU A C 1
ATOM 1213 O O . GLU A 1 149 ? -26.174 -11.618 20.205 1.00 95.81 149 GLU A O 1
ATOM 1218 N N . SER A 1 150 ? -25.240 -12.648 21.955 1.00 95.94 150 SER A N 1
ATOM 1219 C CA . SER A 1 150 ? -25.309 -11.485 22.839 1.00 95.94 150 SER A CA 1
ATOM 1220 C C . SER A 1 150 ? -24.077 -10.586 22.722 1.00 95.94 150 SER A C 1
ATOM 1222 O O . SER A 1 150 ? -22.945 -11.022 22.498 1.00 95.94 150 SER A O 1
ATOM 1224 N N . THR A 1 151 ? -24.284 -9.275 22.875 1.00 97.00 151 THR A N 1
ATOM 1225 C CA . THR A 1 151 ? -23.174 -8.318 22.945 1.00 97.00 151 THR A CA 1
ATOM 1226 C C . THR A 1 151 ? -22.580 -8.337 24.344 1.00 97.00 151 THR A C 1
ATOM 1228 O O . THR A 1 151 ? -23.201 -7.868 25.297 1.00 97.00 151 THR A O 1
ATOM 1231 N N . VAL A 1 152 ? -21.339 -8.797 24.466 1.00 96.19 152 VAL A N 1
ATOM 1232 C CA . VAL A 1 152 ? -20.640 -8.860 25.754 1.00 96.19 152 VAL A CA 1
ATOM 1233 C C . VAL A 1 152 ? -20.010 -7.514 26.110 1.00 96.19 152 VAL A C 1
ATOM 1235 O O . VAL A 1 152 ? -20.044 -7.063 27.263 1.00 96.19 152 VAL A O 1
ATOM 1238 N N . LYS A 1 153 ? -19.419 -6.852 25.108 1.00 96.56 153 LYS A N 1
ATOM 1239 C CA . LYS A 1 153 ? -18.829 -5.516 25.227 1.00 96.56 153 LYS A CA 1
ATOM 1240 C C . LYS A 1 153 ? -19.007 -4.726 23.947 1.00 96.56 153 LYS A C 1
ATOM 1242 O O . LYS A 1 153 ? -18.875 -5.264 22.857 1.00 96.56 153 LYS A O 1
ATOM 1247 N N . GLU A 1 154 ? -19.228 -3.429 24.097 1.00 96.50 154 GLU A N 1
ATOM 1248 C CA . GLU A 1 154 ? -19.185 -2.493 22.985 1.00 96.50 154 GLU A CA 1
ATOM 1249 C C . GLU A 1 154 ? -18.539 -1.174 23.403 1.00 96.50 154 GLU A C 1
ATOM 1251 O O . GLU A 1 154 ? -18.610 -0.761 24.565 1.00 96.50 154 GLU A O 1
ATOM 1256 N N . TYR A 1 155 ? -17.889 -0.533 22.442 1.00 96.56 155 TYR A N 1
ATOM 1257 C CA . TYR A 1 155 ? -17.362 0.813 22.550 1.00 96.56 155 TYR A CA 1
ATOM 1258 C C . TYR A 1 155 ? -17.515 1.520 21.205 1.00 96.56 155 TYR A C 1
ATOM 1260 O O . TYR A 1 155 ? -17.138 0.975 20.170 1.00 96.56 155 TYR A O 1
ATOM 1268 N N . CYS A 1 156 ? -18.050 2.738 21.228 1.00 96.25 156 CYS A N 1
ATOM 1269 C CA . CYS A 1 156 ? -18.198 3.581 20.048 1.00 96.25 156 CYS A CA 1
ATOM 1270 C C . CYS A 1 156 ? -17.266 4.787 20.176 1.00 96.25 156 CYS A C 1
ATOM 1272 O O . CYS A 1 156 ? -17.453 5.617 21.066 1.00 96.25 156 CYS A O 1
ATOM 1274 N N . GLY A 1 157 ? -16.283 4.882 19.284 1.00 95.25 157 GLY A N 1
ATOM 1275 C CA . GLY A 1 157 ? -15.434 6.056 19.122 1.00 95.25 157 GLY A CA 1
ATOM 1276 C C . GLY A 1 157 ? -15.989 6.965 18.032 1.00 95.25 157 GLY A C 1
ATOM 1277 O O . GLY A 1 157 ? -16.474 6.488 17.006 1.00 95.25 157 GLY A O 1
ATOM 1278 N N . VAL A 1 158 ? -15.911 8.278 18.233 1.00 95.69 158 VAL A N 1
ATOM 1279 C CA . VAL A 1 158 ? -16.392 9.277 17.271 1.00 95.69 158 VAL A CA 1
ATOM 1280 C C . VAL A 1 158 ? -15.316 10.336 17.076 1.00 95.69 158 VAL A C 1
ATOM 1282 O O . VAL A 1 158 ? -14.687 10.778 18.037 1.00 95.69 158 VAL A O 1
ATOM 1285 N N . ARG A 1 159 ? -15.094 10.752 15.828 1.00 92.56 159 ARG A N 1
ATOM 1286 C CA . ARG A 1 159 ? -14.193 11.856 15.500 1.00 92.56 159 ARG A CA 1
ATOM 1287 C C . ARG A 1 159 ? -14.838 13.175 15.937 1.00 92.56 159 ARG A C 1
ATOM 1289 O O . ARG A 1 159 ? -16.034 13.384 15.736 1.00 92.56 159 ARG A O 1
ATOM 1296 N N . ALA A 1 160 ? -14.050 14.060 16.548 1.00 85.50 160 ALA A N 1
ATOM 1297 C CA . ALA A 1 160 ? -14.538 15.318 17.113 1.00 85.50 160 ALA A CA 1
ATOM 1298 C C . ALA A 1 160 ? -15.459 16.084 16.138 1.00 85.50 160 ALA A C 1
ATOM 1300 O O . ALA A 1 160 ? -15.101 16.305 14.983 1.00 85.50 160 ALA A O 1
ATOM 1301 N N . GLY A 1 161 ? -16.638 16.490 16.619 1.00 79.50 161 GLY A N 1
ATOM 1302 C CA . GLY A 1 161 ? -17.600 17.295 15.856 1.00 79.50 161 GLY A CA 1
ATOM 1303 C C . GLY A 1 161 ? -18.707 16.518 15.135 1.00 79.50 161 GLY A C 1
ATOM 1304 O O . GLY A 1 161 ? -19.593 17.152 14.567 1.00 79.50 161 GLY A O 1
ATOM 1305 N N . VAL A 1 162 ? -18.714 15.182 15.178 1.00 84.94 162 VAL A N 1
ATOM 1306 C CA . VAL A 1 162 ? -19.803 14.366 14.613 1.00 84.94 162 VAL A CA 1
ATOM 1307 C C . VAL A 1 162 ? -20.744 13.895 15.725 1.00 84.94 162 VAL A C 1
ATOM 1309 O O . VAL A 1 162 ? -20.301 13.451 16.783 1.00 84.94 162 VAL A O 1
ATOM 1312 N N . ALA A 1 163 ? -22.058 14.002 15.509 1.00 79.88 163 ALA A N 1
ATOM 1313 C CA . ALA A 1 163 ? -23.047 13.452 16.431 1.00 79.88 163 ALA A CA 1
ATOM 1314 C C . ALA A 1 163 ? -23.032 11.918 16.364 1.00 79.88 163 ALA A C 1
ATOM 1316 O O . ALA A 1 163 ? -22.987 11.338 15.280 1.00 79.88 163 ALA A O 1
ATOM 1317 N N . LEU A 1 164 ? -23.079 11.261 17.524 1.00 76.81 164 LEU A N 1
ATOM 1318 C CA . LEU A 1 164 ? -23.069 9.804 17.621 1.00 76.81 164 LEU A CA 1
ATOM 1319 C C . LEU A 1 164 ? -24.366 9.252 17.014 1.00 76.81 164 LEU A C 1
ATOM 1321 O O . LEU A 1 164 ? -25.436 9.337 17.618 1.00 76.81 164 LEU A O 1
ATOM 1325 N N . LEU A 1 165 ? -24.277 8.724 15.793 1.00 70.38 165 LEU A N 1
ATOM 1326 C CA . LEU A 1 165 ? -25.398 8.057 15.148 1.00 70.38 165 LEU A CA 1
ATOM 1327 C C . LEU A 1 165 ? -25.620 6.724 15.854 1.00 70.38 165 LEU A C 1
ATOM 1329 O O . LEU A 1 165 ? -24.792 5.816 15.802 1.00 70.38 165 LEU A O 1
ATOM 1333 N N . LYS A 1 166 ? -26.754 6.617 16.543 1.00 71.06 166 LYS A N 1
ATOM 1334 C CA . LYS A 1 166 ? -27.188 5.380 17.184 1.00 71.06 166 LYS A CA 1
ATOM 1335 C C . LYS A 1 166 ? -27.724 4.441 16.102 1.00 71.06 166 LYS A C 1
ATOM 1337 O O . LYS A 1 166 ? -28.927 4.354 15.887 1.00 71.06 166 LYS A O 1
ATOM 1342 N N . HIS A 1 167 ? -26.831 3.800 15.357 1.00 77.94 167 HIS A N 1
ATOM 1343 C CA . HIS A 1 167 ? -27.220 2.718 14.461 1.00 77.94 167 HIS A CA 1
ATOM 1344 C C . HIS A 1 167 ? -27.492 1.466 15.297 1.00 77.94 167 HIS A C 1
ATOM 1346 O O . HIS A 1 167 ? -26.603 0.938 15.966 1.00 77.94 167 HIS A O 1
ATOM 1352 N N . GLU A 1 168 ? -28.739 1.000 15.283 1.00 87.88 168 GLU A N 1
ATOM 1353 C CA . GLU A 1 168 ? -29.127 -0.266 15.904 1.00 87.88 168 GLU A CA 1
ATOM 1354 C C . GLU A 1 168 ? -28.699 -1.418 14.991 1.00 87.88 168 GLU A C 1
ATOM 1356 O O . GLU A 1 168 ? -29.434 -1.882 14.125 1.00 87.88 168 GLU A O 1
ATOM 1361 N N . ILE A 1 169 ? -27.446 -1.843 15.147 1.00 93.88 169 ILE A N 1
ATOM 1362 C CA . ILE A 1 169 ? -26.886 -2.974 14.405 1.00 93.88 169 ILE A CA 1
ATOM 1363 C C . ILE A 1 169 ? -27.185 -4.253 15.187 1.00 93.88 169 ILE A C 1
ATOM 1365 O O . ILE A 1 169 ? -26.681 -4.424 16.299 1.00 93.88 169 ILE A O 1
ATOM 1369 N N . HIS A 1 170 ? -27.982 -5.153 14.611 1.00 96.00 170 HIS A N 1
ATOM 1370 C CA . HIS A 1 170 ? -28.253 -6.469 15.194 1.00 96.00 170 HIS A CA 1
ATOM 1371 C C . HIS A 1 170 ? -27.049 -7.413 15.066 1.00 96.00 170 HIS A C 1
ATOM 1373 O O . HIS A 1 170 ? -26.370 -7.446 14.039 1.00 96.00 170 HIS A O 1
ATOM 1379 N N . ASN A 1 171 ? -26.817 -8.239 16.088 1.00 96.56 171 ASN A N 1
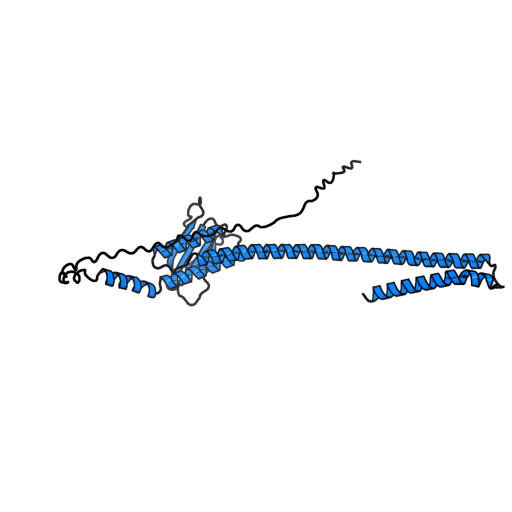ATOM 1380 C CA . ASN A 1 171 ? -25.701 -9.192 16.106 1.00 96.56 171 ASN A CA 1
ATOM 1381 C C . ASN A 1 171 ? -25.842 -10.292 15.050 1.00 96.56 171 ASN A C 1
ATOM 1383 O O . ASN A 1 171 ? -24.858 -10.664 14.418 1.00 96.56 171 ASN A O 1
ATOM 1387 N N . SER A 1 172 ? -27.067 -10.732 14.771 1.00 96.25 172 SER A N 1
ATOM 1388 C CA . SER A 1 172 ? -27.344 -11.704 13.712 1.00 96.25 172 SER A CA 1
ATOM 1389 C C . SER A 1 172 ? -26.906 -11.211 12.325 1.00 96.25 172 SER A C 1
ATOM 1391 O O . SER A 1 172 ? -26.410 -12.000 11.520 1.00 96.25 172 SER A O 1
ATOM 1393 N N . ALA A 1 173 ? -27.020 -9.905 12.052 1.00 96.19 173 ALA A N 1
ATOM 1394 C CA . ALA A 1 173 ? -26.541 -9.291 10.813 1.00 96.19 173 ALA A CA 1
ATOM 1395 C C . ALA A 1 173 ? -25.005 -9.279 10.736 1.00 96.19 173 ALA A C 1
ATOM 1397 O O . ALA A 1 173 ? -24.444 -9.534 9.671 1.00 96.19 173 ALA A O 1
ATOM 1398 N N . LEU A 1 174 ? -24.325 -9.050 11.867 1.00 95.31 174 LEU A N 1
ATOM 1399 C CA . LEU A 1 174 ? -22.861 -9.098 11.958 1.00 95.31 174 LEU A CA 1
ATOM 1400 C C . LEU A 1 174 ? -22.320 -10.508 11.709 1.00 95.31 174 LEU A C 1
ATOM 1402 O O . LEU A 1 174 ? -21.408 -10.680 10.904 1.00 95.31 174 LEU A O 1
ATOM 1406 N N . ILE A 1 175 ? -22.914 -11.510 12.360 1.00 95.25 175 ILE A N 1
ATOM 1407 C CA . ILE A 1 175 ? -22.488 -12.913 12.269 1.00 95.25 175 ILE A CA 1
ATOM 1408 C C . ILE A 1 175 ? -22.719 -13.466 10.856 1.00 95.25 175 ILE A C 1
ATOM 1410 O O . ILE A 1 175 ? -21.877 -14.180 10.323 1.00 95.25 175 ILE A O 1
ATOM 1414 N N . LYS A 1 176 ? -23.842 -13.111 10.217 1.00 96.31 176 LYS A N 1
ATOM 1415 C CA . LYS A 1 176 ? -24.174 -13.557 8.852 1.00 96.31 176 LYS A CA 1
ATOM 1416 C C . LYS A 1 176 ? -23.506 -12.729 7.752 1.00 96.31 176 LYS A C 1
ATOM 1418 O O . LYS A 1 176 ? -23.735 -13.014 6.579 1.00 96.31 176 LYS A O 1
ATOM 1423 N N . HIS A 1 177 ? -22.734 -11.701 8.110 1.00 93.69 177 HIS A N 1
ATOM 1424 C CA . HIS A 1 177 ? -22.166 -10.724 7.175 1.00 93.69 177 HIS A CA 1
ATOM 1425 C C . HIS A 1 177 ? -23.222 -10.039 6.282 1.00 93.69 177 HIS A C 1
ATOM 1427 O O . HIS A 1 177 ? -22.954 -9.695 5.134 1.00 93.69 177 HIS A O 1
ATOM 1433 N N . GLN A 1 178 ? -24.431 -9.834 6.812 1.00 94.88 178 GLN A N 1
ATOM 1434 C CA . GLN A 1 178 ? -25.563 -9.190 6.135 1.00 94.88 178 GLN A CA 1
ATOM 1435 C C . GLN A 1 178 ? -25.759 -7.769 6.663 1.00 94.88 178 GLN A C 1
ATOM 1437 O O . GLN A 1 178 ? -26.810 -7.420 7.201 1.00 94.88 178 GLN A O 1
ATOM 1442 N N . LEU A 1 179 ? -24.711 -6.956 6.564 1.00 93.56 179 LEU A N 1
ATOM 1443 C CA . LEU A 1 179 ? -24.790 -5.550 6.939 1.00 93.56 179 LEU A CA 1
ATOM 1444 C C . LEU A 1 179 ? -25.431 -4.714 5.825 1.00 93.56 179 LEU A C 1
ATOM 1446 O O . LEU A 1 179 ? -25.324 -5.074 4.650 1.00 93.56 179 LEU A O 1
ATOM 1450 N N . PRO A 1 180 ? -26.071 -3.584 6.177 1.00 93.44 180 PRO A N 1
ATOM 1451 C CA . PRO A 1 180 ? -26.426 -2.562 5.203 1.00 93.44 180 PRO A CA 1
ATOM 1452 C C . PRO A 1 180 ? -25.204 -2.178 4.355 1.00 93.44 180 PRO A C 1
ATOM 1454 O O . PRO A 1 180 ? -24.102 -2.117 4.901 1.00 93.44 180 PRO A O 1
ATOM 1457 N N . PRO A 1 181 ? -25.380 -1.875 3.057 1.00 92.12 181 PRO A N 1
ATOM 1458 C CA . PRO A 1 181 ? -24.265 -1.538 2.165 1.00 92.12 181 PRO A CA 1
ATOM 1459 C C . PRO A 1 181 ? -23.466 -0.322 2.657 1.00 92.12 181 PRO A C 1
ATOM 1461 O O . PRO A 1 181 ? -22.267 -0.247 2.441 1.00 92.12 181 PRO A O 1
ATOM 1464 N N . GLU A 1 182 ? -24.113 0.573 3.405 1.00 94.50 182 GLU A N 1
ATOM 1465 C CA . GLU A 1 182 ? -23.512 1.767 4.005 1.00 94.50 182 GLU A CA 1
ATOM 1466 C C . GLU A 1 182 ? -22.526 1.467 5.145 1.00 94.50 182 GLU A C 1
ATOM 1468 O O . GLU A 1 182 ? -21.931 2.397 5.689 1.00 94.50 182 GLU A O 1
ATOM 1473 N N . LEU A 1 183 ? -22.366 0.203 5.550 1.00 95.31 183 LEU A N 1
ATOM 1474 C CA . LEU A 1 183 ? -21.513 -0.210 6.657 1.00 95.31 183 LEU A CA 1
ATOM 1475 C C . LEU A 1 183 ? -20.505 -1.269 6.220 1.00 95.31 183 LEU A C 1
ATOM 1477 O O . LEU A 1 183 ? -20.842 -2.278 5.605 1.00 95.31 183 LEU A O 1
ATOM 1481 N N . LEU A 1 184 ? -19.264 -1.084 6.655 1.00 95.94 184 LEU A N 1
ATOM 1482 C CA . LEU A 1 184 ? -18.218 -2.092 6.574 1.00 95.94 184 LEU A CA 1
ATOM 1483 C C . LEU A 1 184 ? -18.000 -2.706 7.952 1.00 95.94 184 LEU A C 1
ATOM 1485 O O . LEU A 1 184 ? -18.022 -2.013 8.971 1.00 95.94 184 LEU A O 1
ATOM 1489 N N . SER A 1 185 ? -17.761 -4.018 7.981 1.00 96.56 185 SER A N 1
ATOM 1490 C CA . SER A 1 185 ? -17.297 -4.689 9.192 1.00 96.56 185 SER A CA 1
ATOM 1491 C C . SER A 1 185 ? -16.110 -5.594 8.932 1.00 96.56 185 SER A C 1
ATOM 1493 O O . SER A 1 185 ? -16.020 -6.269 7.908 1.00 96.56 185 SER A O 1
ATOM 1495 N N . TYR A 1 186 ? -15.228 -5.628 9.919 1.00 96.94 186 TYR A N 1
ATOM 1496 C CA . TYR A 1 186 ? -14.133 -6.570 10.019 1.00 96.94 186 TYR A CA 1
ATOM 1497 C C . TYR A 1 186 ? -14.386 -7.460 11.222 1.00 96.94 186 TYR A C 1
ATOM 1499 O O . TYR A 1 186 ? -14.653 -6.966 12.315 1.00 96.94 186 TYR A O 1
ATOM 1507 N N . THR A 1 187 ? -14.322 -8.770 11.006 1.00 97.25 187 THR A N 1
ATOM 1508 C CA . THR A 1 187 ? -14.454 -9.778 12.057 1.00 97.25 187 THR A CA 1
ATOM 1509 C C . THR A 1 187 ? -13.091 -10.373 12.385 1.00 97.25 187 THR A C 1
ATOM 1511 O O . THR A 1 187 ? -12.197 -10.426 11.529 1.00 97.25 187 THR A O 1
ATOM 1514 N N . SER A 1 188 ? -12.923 -10.814 13.624 1.00 96.19 188 SER A N 1
ATOM 1515 C CA . SER A 1 188 ? -11.734 -11.536 14.039 1.00 96.19 188 SER A CA 1
ATOM 1516 C C . SER A 1 188 ? -11.685 -12.952 13.439 1.00 96.19 188 SER A C 1
ATOM 1518 O O . SER A 1 188 ? -12.700 -13.614 13.216 1.00 96.19 188 SER A O 1
ATOM 1520 N N . GLY A 1 189 ? -10.479 -13.417 13.110 1.00 92.06 189 GLY A N 1
ATOM 1521 C CA . GLY A 1 189 ? -10.265 -14.623 12.300 1.00 92.06 189 GLY A CA 1
ATOM 1522 C C . GLY A 1 189 ? -10.117 -15.940 13.066 1.00 92.06 189 GLY A C 1
ATOM 1523 O O . GLY A 1 189 ? -9.867 -16.954 12.428 1.00 92.06 189 GLY A O 1
ATOM 1524 N N . GLN A 1 190 ? -10.198 -15.949 14.400 1.00 88.56 190 GLN A N 1
ATOM 1525 C CA . GLN A 1 190 ? -10.018 -17.169 15.199 1.00 88.56 190 GLN A CA 1
ATOM 1526 C C . GLN A 1 190 ? -11.347 -17.914 15.342 1.00 88.56 190 GLN A C 1
ATOM 1528 O O . GLN A 1 190 ? -12.294 -17.363 15.890 1.00 88.56 190 GLN A O 1
ATOM 1533 N N . ASP A 1 191 ? -11.450 -19.145 14.844 1.00 87.88 191 ASP A N 1
ATOM 1534 C CA . ASP A 1 191 ? -12.726 -19.891 14.821 1.00 87.88 191 ASP A CA 1
ATOM 1535 C C . ASP A 1 191 ? -12.909 -20.846 16.010 1.00 87.88 191 ASP A C 1
ATOM 1537 O O . ASP A 1 191 ? -13.944 -21.488 16.154 1.00 87.88 191 ASP A O 1
ATOM 1541 N N . ASN A 1 192 ? -11.912 -20.936 16.890 1.00 79.50 192 ASN A N 1
ATOM 1542 C CA . ASN A 1 192 ? -11.894 -21.917 17.979 1.00 79.50 192 ASN A CA 1
ATOM 1543 C C . ASN A 1 192 ? -12.652 -21.470 19.236 1.00 79.50 192 ASN A C 1
ATOM 1545 O O . ASN A 1 192 ? -12.620 -22.170 20.247 1.00 79.50 192 ASN A O 1
ATOM 1549 N N . LEU A 1 193 ? -13.278 -20.294 19.213 1.00 85.94 193 LEU A N 1
ATOM 1550 C CA . LEU A 1 193 ? -13.854 -19.662 20.392 1.00 85.94 193 LEU A CA 1
ATOM 1551 C C . LEU A 1 193 ? -15.280 -19.212 20.111 1.00 85.94 193 LEU A C 1
ATOM 1553 O O . LEU A 1 193 ? -15.617 -18.800 19.004 1.00 85.94 193 LEU A O 1
ATOM 1557 N N . THR A 1 194 ? -16.117 -19.259 21.145 1.00 93.88 194 THR A N 1
ATOM 1558 C CA . THR A 1 194 ? -17.490 -18.753 21.071 1.00 93.88 194 THR A CA 1
ATOM 1559 C C . THR A 1 194 ? -17.537 -17.232 21.080 1.00 93.88 194 THR A C 1
ATOM 1561 O O . THR A 1 194 ? -18.613 -16.678 21.006 1.00 93.88 194 THR A O 1
ATOM 1564 N N . ILE A 1 195 ? -16.413 -16.523 21.160 1.00 95.31 195 ILE A N 1
ATOM 1565 C CA . ILE A 1 195 ? -16.391 -15.062 21.192 1.00 95.31 195 ILE A CA 1
ATOM 1566 C C . ILE A 1 195 ? -15.760 -14.549 19.902 1.00 95.31 195 ILE A C 1
ATOM 1568 O O . ILE A 1 195 ? -14.694 -15.010 19.511 1.00 95.31 195 ILE A O 1
ATOM 1572 N N . LYS A 1 196 ? -16.387 -13.552 19.272 1.00 97.38 196 LYS A N 1
ATOM 1573 C CA . LYS A 1 196 ? -15.833 -12.833 18.119 1.00 97.38 196 LYS A CA 1
ATOM 1574 C C . LYS A 1 196 ? -15.801 -11.338 18.380 1.00 97.38 196 LYS A C 1
ATOM 1576 O O . LYS A 1 196 ? -16.722 -10.768 18.969 1.00 97.38 196 LYS A O 1
ATOM 1581 N N . ALA A 1 197 ? -14.745 -10.693 17.899 1.00 97.69 197 ALA A N 1
ATOM 1582 C CA . ALA A 1 197 ? -14.650 -9.244 17.876 1.00 97.69 197 ALA A CA 1
ATOM 1583 C C . ALA A 1 197 ? -15.021 -8.718 16.485 1.00 97.69 197 ALA A C 1
ATOM 1585 O O . ALA A 1 197 ? -14.691 -9.318 15.460 1.00 97.69 197 ALA A O 1
ATOM 1586 N N . PHE A 1 198 ? -15.698 -7.579 16.463 1.00 98.00 198 PHE A N 1
ATOM 1587 C CA . PHE A 1 198 ? -16.136 -6.877 15.270 1.00 98.00 198 PHE A CA 1
ATOM 1588 C C . PHE A 1 198 ? -15.696 -5.419 15.353 1.00 98.00 198 PHE A C 1
ATOM 1590 O O . PHE A 1 198 ? -15.871 -4.759 16.379 1.00 98.00 198 PHE A O 1
ATOM 1597 N N . CYS A 1 199 ? -15.149 -4.915 14.255 1.00 97.81 199 CYS A N 1
ATOM 1598 C CA . CYS A 1 199 ? -14.876 -3.503 14.033 1.00 97.81 199 CYS A CA 1
ATOM 1599 C C . CYS A 1 199 ? -15.789 -3.017 12.910 1.00 97.81 199 CYS A C 1
ATOM 1601 O O . CYS A 1 199 ? -15.732 -3.560 11.808 1.00 97.81 199 CYS A O 1
ATOM 1603 N N . ILE A 1 200 ? -16.657 -2.050 13.200 1.00 97.31 200 ILE A N 1
ATOM 1604 C CA . ILE A 1 200 ? -17.734 -1.610 12.307 1.00 97.31 200 ILE A CA 1
ATOM 1605 C C . ILE A 1 200 ? -17.648 -0.099 12.119 1.00 97.31 200 ILE A C 1
ATOM 1607 O O . ILE A 1 200 ? -17.436 0.631 13.086 1.00 97.31 200 ILE A O 1
ATOM 1611 N N . PHE A 1 201 ? -17.820 0.379 10.893 1.00 96.19 201 PHE A N 1
ATOM 1612 C CA . PHE A 1 201 ? -17.811 1.804 10.558 1.00 96.19 201 PHE A CA 1
ATOM 1613 C C . PHE A 1 201 ? -18.494 2.039 9.195 1.00 96.19 201 PHE A C 1
ATOM 1615 O O . PHE A 1 201 ? -18.790 1.065 8.498 1.00 96.19 201 PHE A O 1
ATOM 1622 N N . PRO A 1 202 ? -18.789 3.294 8.804 1.00 95.31 202 PRO A N 1
ATOM 1623 C CA . PRO A 1 202 ? -19.391 3.608 7.510 1.00 95.31 202 PRO A CA 1
ATOM 1624 C C . PRO A 1 202 ? -18.565 3.123 6.322 1.00 95.31 202 PRO A C 1
ATOM 1626 O O . PRO A 1 202 ? -17.340 3.034 6.391 1.00 95.31 202 PRO A O 1
ATOM 1629 N N . GLU A 1 203 ? -19.237 2.846 5.212 1.00 94.94 203 GLU A N 1
ATOM 1630 C CA . GLU A 1 203 ? -18.591 2.440 3.973 1.00 94.94 203 GLU A CA 1
ATOM 1631 C C . GLU A 1 203 ? -17.603 3.507 3.490 1.00 94.94 203 GLU A C 1
ATOM 1633 O O . GLU A 1 203 ? -17.920 4.689 3.352 1.00 94.94 203 GLU A O 1
ATOM 1638 N N . GLN A 1 204 ? -16.374 3.071 3.223 1.00 92.94 204 GLN A N 1
ATOM 1639 C CA . GLN A 1 204 ? -15.324 3.907 2.667 1.00 92.94 204 GLN A CA 1
ATOM 1640 C C . GLN A 1 204 ? -14.310 3.069 1.892 1.00 92.94 204 GLN A C 1
ATOM 1642 O O . GLN A 1 204 ? -14.098 1.888 2.167 1.00 92.94 204 GLN A O 1
ATOM 1647 N N . LYS A 1 205 ? -13.625 3.703 0.937 1.00 94.31 205 LYS A N 1
ATOM 1648 C CA . LYS A 1 205 ? -12.522 3.068 0.211 1.00 94.31 205 LYS A CA 1
ATOM 1649 C C . LYS A 1 205 ? -11.317 2.943 1.139 1.00 94.31 205 LYS A C 1
ATOM 1651 O O . LYS A 1 205 ? -10.733 3.950 1.530 1.00 94.31 205 LYS A O 1
ATOM 1656 N N . LEU A 1 206 ? -10.972 1.710 1.490 1.00 93.06 206 LEU A N 1
ATOM 1657 C CA . LEU A 1 206 ? -9.820 1.389 2.326 1.00 93.06 206 LEU A CA 1
ATOM 1658 C C . LEU A 1 206 ? -8.654 0.931 1.463 1.00 93.06 206 LEU A C 1
ATOM 1660 O O . LEU A 1 206 ? -8.842 0.212 0.480 1.00 93.06 206 LEU A O 1
ATOM 1664 N N . THR A 1 207 ? -7.443 1.304 1.860 1.00 90.88 207 THR A N 1
ATOM 1665 C CA . THR A 1 207 ? -6.235 0.710 1.287 1.00 90.88 207 THR A CA 1
ATOM 1666 C C . THR A 1 207 ? -6.045 -0.719 1.804 1.00 90.88 207 THR A C 1
ATOM 1668 O O . THR A 1 207 ? -6.667 -1.159 2.785 1.00 90.88 207 THR A O 1
ATOM 1671 N N . ARG A 1 208 ? -5.167 -1.479 1.141 1.00 89.12 208 ARG A N 1
ATOM 1672 C CA . ARG A 1 208 ? -4.813 -2.837 1.574 1.00 89.12 208 ARG A CA 1
ATOM 1673 C C . ARG A 1 208 ? -4.203 -2.816 2.976 1.00 89.12 208 ARG A C 1
ATOM 1675 O O . ARG A 1 208 ? -4.490 -3.687 3.791 1.00 89.12 208 ARG A O 1
ATOM 1682 N N . GLU A 1 209 ? -3.397 -1.807 3.257 1.00 84.56 209 GLU A N 1
ATOM 1683 C CA . GLU A 1 209 ? -2.680 -1.604 4.508 1.00 84.56 209 GLU A CA 1
ATOM 1684 C C . GLU A 1 209 ? -3.649 -1.286 5.653 1.00 84.56 209 GLU A C 1
ATOM 1686 O O . GLU A 1 209 ? -3.611 -1.948 6.690 1.00 84.56 209 GLU A O 1
ATOM 1691 N N . GLN A 1 210 ? -4.605 -0.376 5.431 1.00 90.75 210 GLN A N 1
ATOM 1692 C CA . GLN A 1 210 ? -5.679 -0.087 6.390 1.00 90.75 210 GLN A CA 1
ATOM 1693 C C . GLN A 1 210 ? -6.506 -1.338 6.704 1.00 90.75 210 GLN A C 1
ATOM 1695 O O . GLN A 1 210 ? -6.852 -1.589 7.857 1.00 90.75 210 GLN A O 1
ATOM 1700 N N . THR A 1 211 ? -6.779 -2.165 5.693 1.00 93.62 211 THR A N 1
ATOM 1701 C CA . THR A 1 211 ? -7.482 -3.443 5.868 1.00 93.62 211 THR A CA 1
ATOM 1702 C C . THR A 1 211 ? -6.688 -4.422 6.740 1.00 93.62 211 THR A C 1
ATOM 1704 O O . THR A 1 211 ? -7.252 -5.052 7.639 1.00 93.62 211 THR A O 1
ATOM 1707 N N . ILE A 1 212 ? -5.376 -4.548 6.506 1.00 90.38 212 ILE A N 1
ATOM 1708 C CA . ILE A 1 212 ? -4.485 -5.391 7.320 1.00 90.38 212 ILE A CA 1
ATOM 1709 C C . ILE A 1 212 ? -4.464 -4.892 8.768 1.00 90.38 212 ILE A C 1
ATOM 1711 O O . ILE A 1 212 ? -4.615 -5.693 9.692 1.00 90.38 212 ILE A O 1
ATOM 1715 N N . PHE A 1 213 ? -4.347 -3.579 8.963 1.00 90.94 213 PHE A N 1
ATOM 1716 C CA . PHE A 1 213 ? -4.353 -2.951 10.278 1.00 90.94 213 PHE A CA 1
ATOM 1717 C C . PHE A 1 213 ? -5.655 -3.199 11.050 1.00 90.94 213 PHE A C 1
ATOM 1719 O O . PHE A 1 213 ? -5.624 -3.663 12.190 1.00 90.94 213 PHE A O 1
ATOM 1726 N N . LEU A 1 214 ? -6.808 -2.970 10.416 1.00 95.06 214 LEU A N 1
ATOM 1727 C CA . LEU A 1 214 ? -8.124 -3.205 11.015 1.00 95.06 214 LEU A CA 1
ATOM 1728 C C . LEU A 1 214 ? -8.309 -4.666 11.432 1.00 95.06 214 LEU A C 1
ATOM 1730 O O . LEU A 1 214 ? -8.801 -4.946 12.529 1.00 95.06 214 LEU A O 1
ATOM 1734 N N . LYS A 1 215 ? -7.868 -5.607 10.591 1.00 94.94 215 LYS A N 1
ATOM 1735 C CA . LYS A 1 215 ? -7.902 -7.036 10.913 1.00 94.94 215 LYS A CA 1
ATOM 1736 C C . LYS A 1 215 ? -6.985 -7.371 12.091 1.00 94.94 215 LYS A C 1
ATOM 1738 O O . LYS A 1 215 ? -7.386 -8.132 12.969 1.00 94.94 215 LYS A O 1
ATOM 1743 N N . ALA A 1 216 ? -5.789 -6.782 12.145 1.00 92.56 216 ALA A N 1
ATOM 1744 C CA . ALA A 1 216 ? -4.855 -6.967 13.252 1.00 92.56 216 ALA A CA 1
ATOM 1745 C C . ALA A 1 216 ? -5.429 -6.444 14.580 1.00 92.56 216 ALA A C 1
ATOM 1747 O O . ALA A 1 216 ? -5.404 -7.172 15.571 1.00 92.56 216 ALA A O 1
ATOM 1748 N N . ILE A 1 217 ? -6.022 -5.242 14.595 1.00 93.94 217 ILE A N 1
ATOM 1749 C CA . ILE A 1 217 ? -6.687 -4.703 15.793 1.00 93.94 217 ILE A CA 1
ATOM 1750 C C . ILE A 1 217 ? -7.855 -5.585 16.222 1.00 93.94 217 ILE A C 1
ATOM 1752 O O . ILE A 1 217 ? -7.974 -5.900 17.403 1.00 93.94 217 ILE A O 1
ATOM 1756 N N . THR A 1 218 ? -8.708 -6.000 15.285 1.00 96.31 218 THR A N 1
ATOM 1757 C CA . THR A 1 218 ? -9.896 -6.801 15.613 1.00 96.31 218 THR A CA 1
ATOM 1758 C C . THR A 1 218 ? -9.496 -8.157 16.208 1.00 96.31 218 THR A C 1
ATOM 1760 O O . THR A 1 218 ? -10.046 -8.569 17.226 1.00 96.31 218 THR A O 1
ATOM 1763 N N . ASN A 1 219 ? -8.470 -8.809 15.649 1.00 94.88 219 ASN A N 1
ATOM 1764 C CA . ASN A 1 219 ? -7.893 -10.032 16.213 1.00 94.88 219 ASN A CA 1
ATOM 1765 C C . ASN A 1 219 ? -7.289 -9.803 17.606 1.00 94.88 219 ASN A C 1
ATOM 1767 O O . ASN A 1 219 ? -7.518 -10.594 18.519 1.00 94.88 219 ASN A O 1
ATOM 1771 N N . GLN A 1 220 ? -6.526 -8.723 17.790 1.00 92.44 220 GLN A N 1
ATOM 1772 C CA . GLN A 1 220 ? -5.918 -8.421 19.084 1.00 92.44 220 GLN A CA 1
ATOM 1773 C C . GLN A 1 220 ? -6.974 -8.106 20.145 1.00 92.44 220 GLN A C 1
ATOM 1775 O O . GLN A 1 220 ? -6.813 -8.491 21.301 1.00 92.44 220 GLN A O 1
ATOM 1780 N N . LEU A 1 221 ? -8.060 -7.431 19.768 1.00 95.44 221 LEU A N 1
ATOM 1781 C CA . LEU A 1 221 ? -9.167 -7.136 20.667 1.00 95.44 221 LEU A CA 1
ATOM 1782 C C . LEU A 1 221 ? -9.836 -8.419 21.175 1.00 95.44 221 LEU A C 1
ATOM 1784 O O . LEU A 1 221 ? -10.098 -8.525 22.374 1.00 95.44 221 LEU A O 1
ATOM 1788 N N . GLU A 1 222 ? -10.061 -9.395 20.290 1.00 95.38 222 GLU A N 1
ATOM 1789 C CA . GLU A 1 222 ? -10.552 -10.724 20.673 1.00 95.38 222 GLU A CA 1
ATOM 1790 C C . GLU A 1 222 ? -9.605 -11.368 21.699 1.00 95.38 222 GLU A C 1
ATOM 1792 O O . GLU A 1 222 ? -10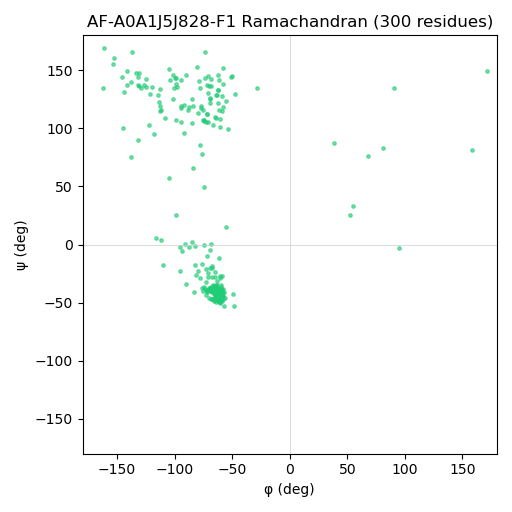.025 -11.703 22.808 1.00 95.38 222 GLU A O 1
ATOM 1797 N N . MET A 1 223 ? -8.305 -11.437 21.385 1.00 93.38 223 MET A N 1
ATOM 1798 C CA . MET A 1 223 ? -7.282 -12.021 22.265 1.00 93.38 223 MET A CA 1
ATOM 1799 C C . MET A 1 223 ? -7.205 -11.338 23.635 1.00 93.38 223 MET A C 1
ATOM 1801 O O . MET A 1 223 ? -7.153 -12.011 24.666 1.00 93.38 223 MET A O 1
ATOM 1805 N N . LEU A 1 224 ? -7.232 -10.004 23.672 1.00 92.81 224 LEU A N 1
ATOM 1806 C CA . LEU A 1 224 ? -7.216 -9.234 24.917 1.00 92.81 224 LEU A CA 1
ATOM 1807 C C . LEU A 1 224 ? -8.450 -9.520 25.772 1.00 92.81 224 LEU A C 1
ATOM 1809 O O . LEU A 1 224 ? -8.340 -9.611 26.995 1.00 92.81 224 LEU A O 1
ATOM 1813 N N . PHE A 1 225 ? -9.612 -9.684 25.142 1.00 94.56 225 PHE A N 1
ATOM 1814 C CA . PHE A 1 225 ? -10.843 -10.012 25.845 1.00 94.56 225 PHE A CA 1
ATOM 1815 C C . PHE A 1 225 ? -10.830 -11.430 26.422 1.00 94.56 225 PHE A C 1
ATOM 1817 O O . PHE A 1 225 ? -11.251 -11.631 27.562 1.00 94.56 225 PHE A O 1
ATOM 1824 N N . ILE A 1 226 ? -10.295 -12.403 25.684 1.00 93.31 226 ILE A N 1
ATOM 1825 C CA . ILE A 1 226 ? -10.136 -13.783 26.161 1.00 93.31 226 ILE A CA 1
ATOM 1826 C C . ILE A 1 226 ? -9.220 -13.822 27.385 1.00 93.31 226 ILE A C 1
ATOM 1828 O O . ILE A 1 226 ? -9.573 -14.410 28.404 1.00 93.31 226 ILE A O 1
ATOM 1832 N N . VAL A 1 227 ? -8.070 -13.142 27.335 1.00 91.19 227 VAL A N 1
ATOM 1833 C CA . VAL A 1 227 ? -7.155 -13.076 28.487 1.00 91.19 227 VAL A CA 1
ATOM 1834 C C . VAL A 1 227 ? -7.823 -12.388 29.678 1.00 91.19 227 VAL A C 1
ATOM 1836 O O . VAL A 1 227 ? -7.738 -12.891 30.798 1.00 91.19 227 VAL A O 1
ATOM 1839 N N . PHE A 1 228 ? -8.536 -11.284 29.439 1.00 91.44 228 PHE A N 1
ATOM 1840 C CA . PHE A 1 228 ? -9.262 -10.549 30.475 1.00 91.44 228 PHE A CA 1
ATOM 1841 C C . PHE A 1 228 ? -10.333 -11.399 31.175 1.00 91.44 228 PHE A C 1
ATOM 1843 O O . PHE A 1 228 ? -10.461 -11.341 32.399 1.00 91.44 228 PHE A O 1
ATOM 1850 N N . THR A 1 229 ? -11.095 -12.178 30.403 1.00 90.44 229 THR A N 1
ATOM 1851 C CA . THR A 1 229 ? -12.184 -13.034 30.905 1.00 90.44 229 THR A CA 1
ATOM 1852 C C . THR A 1 229 ? -11.710 -14.375 31.447 1.00 90.44 229 THR A C 1
ATOM 1854 O O . THR A 1 229 ? -12.448 -15.015 32.196 1.00 90.44 229 THR A O 1
ATOM 1857 N N . SER A 1 230 ? -10.489 -14.798 31.110 1.00 87.38 230 SER A N 1
ATOM 1858 C CA . SER A 1 230 ? -9.938 -16.049 31.613 1.00 87.38 230 SER A CA 1
ATOM 1859 C C . SER A 1 230 ? -9.899 -16.049 33.154 1.00 87.38 230 SER A C 1
ATOM 1861 O O . SER A 1 230 ? -9.515 -15.054 33.773 1.00 87.38 230 SER A O 1
ATOM 1863 N N . PRO A 1 231 ? -10.262 -17.165 33.812 1.00 64.94 231 PRO A N 1
ATOM 1864 C CA . PRO A 1 231 ? -10.396 -17.238 35.272 1.00 64.94 231 PRO A CA 1
ATOM 1865 C C . PRO A 1 231 ? -9.093 -16.961 36.046 1.00 64.94 231 PRO A C 1
ATOM 1867 O O . PRO A 1 231 ? -9.127 -16.719 37.253 1.00 64.94 231 PRO A O 1
ATOM 1870 N N . TYR A 1 232 ? -7.944 -16.927 35.364 1.00 57.44 232 TYR A N 1
ATOM 1871 C CA . TYR A 1 232 ? -6.649 -16.577 35.950 1.00 57.44 232 TYR A CA 1
ATOM 1872 C C . TYR A 1 232 ? -6.600 -15.157 36.541 1.00 57.44 232 TYR A C 1
ATOM 1874 O O . TYR A 1 232 ? -5.844 -14.917 37.484 1.00 57.44 232 TYR A O 1
ATOM 1882 N N . THR A 1 233 ? -7.408 -14.217 36.043 1.00 51.44 233 THR A N 1
ATOM 1883 C CA . THR A 1 233 ? -7.457 -12.838 36.564 1.00 51.44 233 THR A CA 1
ATOM 1884 C C . THR A 1 233 ? -8.321 -12.707 37.824 1.00 51.44 233 THR A C 1
ATOM 1886 O O . THR A 1 233 ? -8.055 -11.847 38.667 1.00 51.44 233 THR A O 1
ATOM 1889 N N . VAL A 1 234 ? -9.314 -13.585 38.012 1.00 53.22 234 VAL A N 1
ATOM 1890 C CA . VAL A 1 234 ? -10.267 -13.522 39.137 1.00 53.22 234 VAL A CA 1
ATOM 1891 C C . VAL A 1 234 ? -9.601 -13.907 40.464 1.00 53.22 234 VAL A C 1
ATOM 1893 O O . VAL A 1 234 ? -9.802 -13.231 41.476 1.00 53.22 234 VAL A O 1
ATOM 1896 N N . HIS A 1 235 ? -8.723 -14.914 40.462 1.00 52.84 235 HIS A N 1
ATOM 1897 C CA . HIS A 1 235 ? -8.073 -15.391 41.689 1.00 52.84 235 HIS A CA 1
ATOM 1898 C C . HIS A 1 235 ? -7.098 -14.380 42.325 1.00 52.84 235 HIS A C 1
ATOM 1900 O O . HIS A 1 235 ? -6.958 -14.350 43.549 1.00 52.84 235 HIS A O 1
ATOM 1906 N N . GLN A 1 236 ? -6.479 -13.480 41.548 1.00 55.12 236 GLN A N 1
ATOM 1907 C CA . GLN A 1 236 ? -5.589 -12.448 42.110 1.00 55.12 236 GLN A CA 1
ATOM 1908 C C . GLN A 1 236 ? -6.334 -11.355 42.896 1.00 55.12 236 GLN A C 1
ATOM 1910 O O . GLN A 1 236 ? -5.751 -10.710 43.775 1.00 55.12 236 GLN A O 1
ATOM 1915 N N . GLY A 1 237 ? -7.618 -11.130 42.597 1.00 58.06 237 GLY A N 1
ATOM 1916 C CA . GLY A 1 237 ? -8.461 -10.198 43.347 1.00 58.06 237 GLY A CA 1
ATOM 1917 C C . GLY A 1 237 ? -8.867 -10.751 44.715 1.00 58.06 237 GLY A C 1
ATOM 1918 O O . GLY A 1 237 ? -8.876 -10.014 45.704 1.00 58.06 237 GLY A O 1
ATOM 1919 N N . GLU A 1 238 ? -9.151 -12.052 44.783 1.00 59.75 238 GLU A N 1
ATOM 1920 C CA . GLU A 1 238 ? -9.554 -12.726 46.020 1.00 59.75 238 GLU A CA 1
ATOM 1921 C C . GLU A 1 238 ? -8.388 -12.887 46.997 1.00 59.75 238 GLU A C 1
ATOM 1923 O O . GLU A 1 238 ? -8.555 -12.599 48.180 1.00 59.75 238 GLU A O 1
ATOM 1928 N N . GLU A 1 239 ? -7.179 -13.215 46.528 1.00 62.00 239 GLU A N 1
ATOM 1929 C CA . GLU A 1 239 ? -6.014 -13.341 47.416 1.00 62.00 239 GLU A CA 1
ATOM 1930 C C . GLU A 1 239 ? -5.645 -11.999 48.084 1.00 62.00 239 GLU A C 1
ATOM 1932 O O . GLU A 1 239 ? -5.279 -11.954 49.262 1.00 62.00 239 GLU A O 1
ATOM 1937 N N . LYS A 1 240 ? -5.807 -10.871 47.375 1.00 62.91 240 LYS A N 1
ATOM 1938 C CA . LYS A 1 240 ? -5.619 -9.530 47.958 1.00 62.91 240 LYS A CA 1
ATOM 1939 C C . LYS A 1 240 ? -6.702 -9.186 48.981 1.00 62.91 240 LYS A C 1
ATOM 1941 O O . LYS A 1 240 ? -6.373 -8.571 49.995 1.00 62.91 240 LYS A O 1
ATOM 1946 N N . ARG A 1 241 ? -7.955 -9.605 48.758 1.00 64.38 241 ARG A N 1
ATOM 1947 C CA . ARG A 1 241 ? -9.045 -9.440 49.737 1.00 64.38 241 ARG A CA 1
ATOM 1948 C C . ARG A 1 241 ? -8.801 -10.272 50.992 1.00 64.38 241 ARG A C 1
ATOM 1950 O O . ARG A 1 241 ? -8.817 -9.706 52.080 1.00 64.38 241 ARG A O 1
ATOM 1957 N N . LEU A 1 242 ? -8.431 -11.542 50.840 1.00 68.00 242 LEU A N 1
ATOM 1958 C CA . LEU A 1 242 ? -8.046 -12.433 51.940 1.00 68.00 242 LEU A CA 1
ATOM 1959 C C . LEU A 1 242 ? -6.835 -11.911 52.734 1.00 68.00 242 LEU A C 1
ATOM 1961 O O . LEU A 1 242 ? -6.812 -12.018 53.958 1.00 68.00 242 LEU A O 1
ATOM 1965 N N . ARG A 1 243 ? -5.854 -11.272 52.078 1.00 62.78 243 ARG A N 1
ATOM 1966 C CA . ARG A 1 243 ? -4.743 -10.592 52.775 1.00 62.78 243 ARG A CA 1
ATOM 1967 C C . ARG A 1 243 ? -5.153 -9.287 53.459 1.00 62.78 243 ARG A C 1
ATOM 1969 O O . ARG A 1 243 ? -4.574 -8.952 54.486 1.00 62.78 243 ARG A O 1
ATOM 1976 N N . SER A 1 244 ? -6.120 -8.546 52.918 1.00 65.62 244 SER A N 1
ATOM 1977 C CA . SER A 1 244 ? -6.633 -7.322 53.554 1.00 65.62 244 SER A CA 1
ATOM 1978 C C . SER A 1 244 ? -7.632 -7.587 54.686 1.00 65.62 244 SER A C 1
ATOM 1980 O O . SER A 1 244 ? -7.780 -6.746 55.570 1.00 65.62 244 SER A O 1
ATOM 1982 N N . GLU A 1 245 ? -8.284 -8.753 54.679 1.00 63.28 245 GLU A N 1
ATOM 1983 C CA . GLU A 1 245 ? -9.222 -9.207 55.712 1.00 63.28 245 GLU A CA 1
ATOM 1984 C C . GLU A 1 245 ? -8.562 -10.065 56.796 1.00 63.28 245 GLU A C 1
ATOM 1986 O O . GLU A 1 245 ? -9.208 -10.352 57.804 1.00 63.28 245 GLU A O 1
ATOM 1991 N N . GLN A 1 246 ? -7.271 -10.413 56.672 1.00 56.91 246 GLN A N 1
ATOM 1992 C CA . GLN A 1 246 ? -6.528 -10.917 57.825 1.00 56.91 246 GLN A CA 1
ATOM 1993 C C . GLN A 1 246 ? -6.547 -9.846 58.927 1.00 56.91 246 GLN A C 1
ATOM 1995 O O . GLN A 1 246 ? -6.015 -8.743 58.752 1.00 56.91 246 GLN A O 1
ATOM 2000 N N . PRO A 1 247 ? -7.194 -10.128 60.069 1.00 53.22 247 PRO A N 1
ATOM 2001 C CA . PRO A 1 247 ? -7.479 -9.109 61.051 1.00 53.22 247 PRO A CA 1
ATOM 2002 C C . PRO A 1 247 ? -6.175 -8.638 61.689 1.00 53.22 247 PRO A C 1
ATOM 2004 O O . PRO A 1 247 ? -5.308 -9.433 62.053 1.00 53.22 247 PRO A O 1
ATOM 2007 N N . LYS A 1 248 ? -6.099 -7.330 61.956 1.00 57.97 248 LYS A N 1
ATOM 2008 C CA . LYS A 1 248 ? -5.104 -6.653 62.813 1.00 57.97 248 LYS A CA 1
ATOM 2009 C C . LYS A 1 248 ? -5.020 -7.216 64.254 1.00 57.97 248 LYS A C 1
ATOM 2011 O O . LYS A 1 248 ? -4.455 -6.582 65.141 1.00 57.97 248 LYS A O 1
ATOM 2016 N N . GLN A 1 249 ? -5.582 -8.394 64.520 1.00 55.91 249 GLN A N 1
ATOM 2017 C CA . GLN A 1 249 ? -5.625 -9.056 65.818 1.00 55.91 249 GLN A CA 1
ATOM 2018 C C . GLN A 1 249 ? -4.295 -9.705 66.227 1.00 55.91 249 GLN A C 1
ATOM 2020 O O . GLN A 1 249 ? -4.094 -9.913 67.420 1.00 55.91 249 GLN A O 1
ATOM 2025 N N . GLN A 1 250 ? -3.341 -9.931 65.316 1.00 53.59 250 GLN A N 1
ATOM 2026 C CA . GLN A 1 250 ? -2.007 -10.430 65.701 1.00 53.59 250 GLN A CA 1
ATOM 2027 C C . GLN A 1 250 ? -0.984 -9.345 66.070 1.00 53.59 250 GLN A C 1
ATOM 2029 O O . GLN A 1 250 ? 0.106 -9.671 66.529 1.00 53.59 250 GLN A O 1
ATOM 2034 N N . GLN A 1 251 ? -1.334 -8.056 65.988 1.00 53.53 251 GLN A N 1
ATOM 2035 C CA . GLN A 1 251 ? -0.439 -6.962 66.395 1.00 53.53 251 GLN A CA 1
ATOM 2036 C C . GLN A 1 251 ? -0.740 -6.412 67.801 1.00 53.53 251 GLN A C 1
ATOM 2038 O O . GLN A 1 251 ? -0.423 -5.264 68.102 1.00 53.53 251 GLN A O 1
ATOM 2043 N N . LYS A 1 252 ? -1.346 -7.229 68.681 1.00 56.94 252 LYS A N 1
ATOM 2044 C CA . LYS A 1 252 ? -1.621 -6.867 70.087 1.00 56.94 252 LYS A CA 1
ATOM 2045 C C . LYS A 1 252 ? -0.894 -7.719 71.134 1.00 56.94 252 LYS A C 1
ATOM 2047 O O . LYS A 1 252 ? -1.120 -7.519 72.322 1.00 56.94 252 LYS A O 1
ATOM 2052 N N . GLN A 1 253 ? 0.003 -8.619 70.731 1.00 56.09 253 GLN A N 1
ATOM 2053 C CA . GLN A 1 253 ? 0.866 -9.357 71.661 1.00 56.09 253 GLN A CA 1
ATOM 2054 C C . GLN A 1 253 ? 2.297 -9.447 71.121 1.00 56.09 253 GLN A C 1
ATOM 2056 O O . GLN A 1 253 ? 2.744 -10.486 70.652 1.00 56.09 253 GLN A O 1
ATOM 2061 N N . MET A 1 254 ? 3.038 -8.344 71.205 1.00 49.41 254 MET A N 1
ATOM 2062 C CA . MET A 1 254 ? 4.485 -8.435 71.383 1.00 49.41 254 MET A CA 1
ATOM 2063 C C . MET A 1 254 ? 4.855 -7.711 72.678 1.00 49.41 254 MET A C 1
ATOM 2065 O O . MET A 1 254 ? 4.425 -6.572 72.875 1.00 49.41 254 MET A O 1
ATOM 2069 N N . PRO A 1 255 ? 5.625 -8.345 73.576 1.00 55.53 255 PRO A N 1
ATOM 2070 C CA . PRO A 1 255 ? 6.130 -7.689 74.768 1.00 55.53 255 PRO A CA 1
ATOM 2071 C C . PRO A 1 255 ? 7.051 -6.534 74.368 1.00 55.53 255 PRO A C 1
ATOM 2073 O O . PRO A 1 255 ? 7.939 -6.680 73.526 1.00 55.53 255 PRO A O 1
ATOM 2076 N N . VAL A 1 256 ? 6.827 -5.386 75.004 1.00 57.34 256 VAL A N 1
ATOM 2077 C CA . VAL A 1 256 ? 7.660 -4.185 74.931 1.00 57.34 256 VAL A CA 1
ATOM 2078 C C . VAL A 1 256 ? 9.106 -4.566 75.270 1.00 57.34 256 VAL A C 1
ATOM 2080 O O . VAL A 1 256 ? 9.469 -4.726 76.436 1.00 57.34 256 VAL A O 1
ATOM 2083 N N . LYS A 1 257 ? 9.950 -4.739 74.245 1.00 56.84 257 LYS A N 1
ATOM 2084 C CA . LYS A 1 257 ? 11.401 -4.827 74.426 1.00 56.84 257 LYS A CA 1
ATOM 2085 C C . LYS A 1 257 ? 11.903 -3.447 74.841 1.00 56.84 257 LYS A C 1
ATOM 2087 O O . LYS A 1 257 ? 11.693 -2.461 74.140 1.00 56.84 257 LYS A O 1
ATOM 2092 N N . LYS A 1 258 ? 12.546 -3.410 76.009 1.00 59.66 258 LYS A N 1
ATOM 2093 C CA . LYS A 1 258 ? 13.202 -2.234 76.588 1.00 59.66 258 LYS A CA 1
ATOM 2094 C C . LYS A 1 258 ? 14.145 -1.570 75.569 1.00 59.66 258 LYS A C 1
ATOM 2096 O O . LYS A 1 258 ? 14.788 -2.285 74.796 1.00 59.66 258 LYS A O 1
ATOM 2101 N N . PRO A 1 259 ? 14.263 -0.232 75.589 1.00 51.56 259 PRO A N 1
ATOM 2102 C CA . PRO A 1 259 ? 15.159 0.494 74.701 1.00 51.56 259 PRO A CA 1
ATOM 2103 C C . PRO A 1 259 ? 16.615 0.091 74.965 1.00 51.56 259 PRO A C 1
ATOM 2105 O O . PRO A 1 259 ? 17.120 0.216 76.080 1.00 51.56 259 PRO A O 1
ATOM 2108 N N . VAL A 1 260 ? 17.280 -0.407 73.924 1.00 59.66 260 VAL A N 1
ATOM 2109 C CA . VAL A 1 260 ? 18.734 -0.605 73.888 1.00 59.66 260 VAL A CA 1
ATOM 2110 C C . VAL A 1 260 ? 19.385 0.760 73.626 1.00 59.66 260 VAL A C 1
ATOM 2112 O O . VAL A 1 260 ? 18.899 1.497 72.763 1.00 59.66 260 VAL A O 1
ATOM 2115 N N . PRO A 1 261 ? 20.455 1.132 74.352 1.00 54.22 261 PRO A 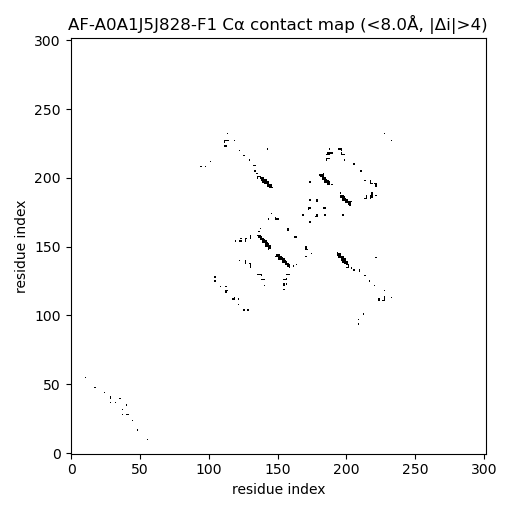N 1
ATOM 2116 C CA . PRO A 1 261 ? 21.112 2.420 74.192 1.00 54.22 261 PRO A CA 1
ATOM 2117 C C . PRO A 1 261 ? 21.701 2.584 72.788 1.00 54.22 261 PRO A C 1
ATOM 2119 O O . PRO A 1 261 ? 22.387 1.713 72.253 1.00 54.22 261 PRO A O 1
ATOM 2122 N N . VAL A 1 262 ? 21.418 3.750 72.215 1.00 47.16 262 VAL A N 1
ATOM 2123 C CA . VAL A 1 262 ? 21.894 4.222 70.917 1.00 47.16 262 VAL A CA 1
ATOM 2124 C C . VAL A 1 262 ? 23.413 4.376 70.964 1.00 47.16 262 VAL A C 1
ATOM 2126 O O . VAL A 1 262 ? 23.936 5.301 71.587 1.00 47.16 262 VAL A O 1
ATOM 2129 N N . LEU A 1 263 ? 24.128 3.493 70.265 1.00 52.78 263 LEU A N 1
ATOM 2130 C CA . LEU A 1 263 ? 25.541 3.692 69.966 1.00 52.78 263 LEU A CA 1
ATOM 2131 C C . LEU A 1 263 ? 25.671 4.556 68.707 1.00 52.78 263 LEU A C 1
ATOM 2133 O O . LEU A 1 263 ? 25.453 4.126 67.576 1.00 52.78 263 LEU A O 1
ATOM 2137 N N . LYS A 1 264 ? 26.023 5.814 68.951 1.00 52.97 264 LYS A N 1
ATOM 2138 C CA . LYS A 1 264 ? 26.368 6.850 67.980 1.00 52.97 264 LYS A CA 1
ATOM 2139 C C . LYS A 1 264 ? 27.590 6.397 67.165 1.00 52.97 264 LYS A C 1
ATOM 2141 O O . LYS A 1 264 ? 28.717 6.514 67.640 1.00 52.97 264 LYS A O 1
ATOM 2146 N N . LYS A 1 265 ? 27.394 5.909 65.935 1.00 49.62 265 LYS A N 1
ATOM 2147 C CA . LYS A 1 265 ? 28.484 5.740 64.959 1.00 49.62 265 LYS A CA 1
ATOM 2148 C C . LYS A 1 265 ? 28.363 6.774 63.843 1.00 49.62 265 LYS A C 1
ATOM 2150 O O . LYS A 1 265 ? 27.462 6.729 63.016 1.00 49.62 265 LYS A O 1
ATOM 2155 N N . ARG A 1 266 ? 29.301 7.724 63.890 1.00 51.12 266 ARG A N 1
ATOM 2156 C CA . ARG A 1 266 ? 29.716 8.602 62.792 1.00 51.12 266 ARG A CA 1
ATOM 2157 C C . ARG A 1 266 ? 30.299 7.763 61.647 1.00 51.12 266 ARG A C 1
ATOM 2159 O O . ARG A 1 266 ? 31.006 6.794 61.903 1.00 51.12 266 ARG A O 1
ATOM 2166 N N . GLY A 1 267 ? 30.066 8.222 60.425 1.00 45.03 267 GLY A N 1
ATOM 2167 C CA . GLY A 1 267 ? 30.676 7.755 59.177 1.00 45.03 267 GLY A CA 1
ATOM 2168 C C . GLY A 1 267 ? 29.741 8.168 58.045 1.00 45.03 267 GLY A C 1
ATOM 2169 O O . GLY A 1 267 ? 28.767 7.482 57.784 1.00 45.03 267 GLY A O 1
ATOM 2170 N N . ILE A 1 268 ? 29.785 9.415 57.569 1.00 53.62 268 ILE A N 1
ATOM 2171 C CA . ILE A 1 268 ? 30.712 9.883 56.524 1.00 53.62 268 ILE A CA 1
ATOM 2172 C C . ILE A 1 268 ? 30.898 8.803 55.458 1.00 53.62 268 ILE A C 1
ATOM 2174 O O . ILE A 1 268 ? 31.824 8.011 55.550 1.00 53.62 268 ILE A O 1
ATOM 2178 N N . PHE A 1 269 ? 30.022 8.803 54.457 1.00 45.53 269 PHE A N 1
ATOM 2179 C CA . PHE A 1 269 ? 30.368 8.381 53.104 1.00 45.53 269 PHE A CA 1
ATOM 2180 C C . PHE A 1 269 ? 29.578 9.245 52.123 1.00 45.53 269 PHE A C 1
ATOM 2182 O O . PHE A 1 269 ? 28.381 9.063 51.910 1.00 45.53 269 PHE A O 1
ATOM 2189 N N . SER A 1 270 ? 30.273 10.242 51.585 1.00 46.81 270 SER A N 1
ATOM 2190 C CA . SER A 1 270 ? 29.864 10.994 50.407 1.00 46.81 270 SER A CA 1
ATOM 2191 C C . SER A 1 270 ? 29.970 10.071 49.196 1.00 46.81 270 SER A C 1
ATOM 2193 O O . SER A 1 270 ? 31.041 9.519 48.948 1.00 46.81 270 SER A O 1
ATOM 2195 N N . PHE A 1 271 ? 28.887 9.921 48.437 1.00 42.91 271 PHE A N 1
ATOM 2196 C CA . PHE A 1 271 ? 28.947 9.361 47.088 1.00 42.91 271 PHE A CA 1
ATOM 2197 C C . PHE A 1 271 ? 28.974 10.501 46.062 1.00 42.91 271 PHE A C 1
ATOM 2199 O O . PHE A 1 271 ? 28.228 11.472 46.220 1.00 42.91 271 PHE A O 1
ATOM 2206 N N . PRO A 1 272 ? 29.841 10.420 45.039 1.00 52.53 272 PRO A N 1
ATOM 2207 C CA . PRO A 1 272 ? 30.007 11.482 44.067 1.00 52.53 272 PRO A CA 1
ATOM 2208 C C . PRO A 1 272 ? 28.889 11.480 43.024 1.00 52.53 272 PRO A C 1
ATOM 2210 O O . PRO A 1 272 ? 28.441 10.448 42.526 1.00 52.53 272 PRO A O 1
ATOM 2213 N N . HIS A 1 273 ? 28.490 12.701 42.698 1.00 48.06 273 HIS A N 1
ATOM 2214 C CA . HIS A 1 273 ? 27.605 13.102 41.621 1.00 48.06 273 HIS A CA 1
ATOM 2215 C C . HIS A 1 273 ? 28.220 12.689 40.270 1.00 48.06 273 HIS A C 1
ATOM 2217 O O . HIS A 1 273 ? 29.204 13.280 39.827 1.00 48.06 273 HIS A O 1
ATOM 2223 N N . LEU A 1 274 ? 27.664 11.670 39.613 1.00 43.28 274 LEU A N 1
ATOM 2224 C CA . LEU A 1 274 ? 27.969 11.358 38.215 1.00 43.28 274 LEU A CA 1
ATOM 2225 C C . LEU A 1 274 ? 26.953 12.082 37.333 1.00 43.28 274 LEU A C 1
ATOM 2227 O O . LEU A 1 274 ? 25.832 11.625 37.126 1.00 43.28 274 LEU A O 1
ATOM 2231 N N . SER A 1 275 ? 27.360 13.256 36.860 1.00 49.84 275 SER A N 1
ATOM 2232 C CA . SER A 1 275 ? 26.674 13.990 35.801 1.00 49.84 275 SER A CA 1
ATOM 2233 C C . SER A 1 275 ? 26.809 13.236 34.470 1.00 49.84 275 SER A C 1
ATOM 2235 O O . SER A 1 275 ? 27.912 12.785 34.148 1.00 49.84 275 SER A O 1
ATOM 2237 N N . PRO A 1 276 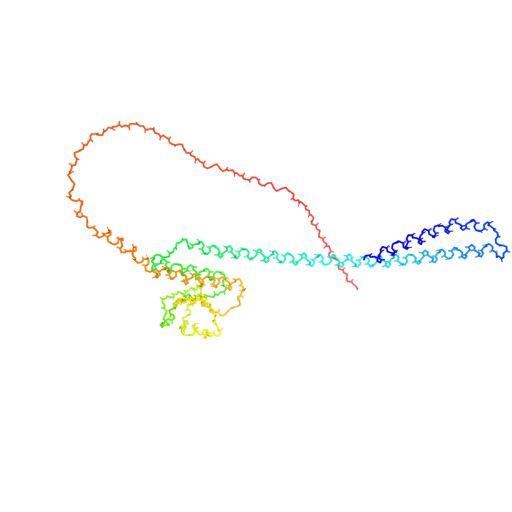? 25.743 13.115 33.664 1.00 52.44 276 PRO A N 1
ATOM 2238 C CA . PRO A 1 276 ? 25.859 12.601 32.310 1.00 52.44 276 PRO A CA 1
ATOM 2239 C C . PRO A 1 276 ? 26.607 13.612 31.435 1.00 52.44 276 PRO A C 1
ATOM 2241 O O . PRO A 1 276 ? 26.273 14.794 31.363 1.00 52.44 276 PRO A O 1
ATOM 2244 N N . LYS A 1 277 ? 27.663 13.112 30.798 1.00 45.41 277 LYS A N 1
ATOM 2245 C CA . LYS A 1 277 ? 28.527 13.807 29.852 1.00 45.41 277 LYS A CA 1
ATOM 2246 C C . LYS A 1 277 ? 27.767 13.944 28.530 1.00 45.41 277 LYS A C 1
ATOM 2248 O O . LYS A 1 277 ? 27.564 12.961 27.826 1.00 45.41 277 LYS A O 1
ATOM 2253 N N . THR A 1 278 ? 27.311 15.150 28.220 1.00 44.53 278 THR A N 1
ATOM 2254 C CA . THR A 1 278 ? 26.761 15.508 26.910 1.00 44.53 278 THR A CA 1
ATOM 2255 C C . THR A 1 278 ? 27.925 15.624 25.926 1.00 44.53 278 THR A C 1
ATOM 2257 O O . THR A 1 278 ? 28.711 16.565 26.006 1.00 44.53 278 THR A O 1
ATOM 2260 N N . GLU A 1 279 ? 28.063 14.662 25.015 1.00 43.69 279 GLU A N 1
ATOM 2261 C CA . GLU A 1 279 ? 28.903 14.807 23.824 1.00 43.69 279 GLU A CA 1
ATOM 2262 C C . GLU A 1 279 ? 28.022 15.289 22.662 1.00 43.69 279 GLU A C 1
ATOM 2264 O O . GLU A 1 279 ? 27.080 14.591 22.280 1.00 43.69 279 GLU A O 1
ATOM 2269 N N . PRO A 1 280 ? 28.273 16.481 22.094 1.00 53.34 280 PRO A N 1
ATOM 2270 C CA . PRO A 1 280 ? 27.655 16.872 20.840 1.00 53.34 280 PRO A CA 1
ATOM 2271 C C . PRO A 1 280 ? 28.359 16.156 19.683 1.00 53.34 280 PRO A C 1
ATOM 2273 O O . PRO A 1 280 ? 29.544 16.366 19.421 1.00 53.34 280 PRO A O 1
ATOM 2276 N N . ILE A 1 281 ? 27.595 15.327 18.974 1.00 44.31 281 ILE A N 1
ATOM 2277 C CA . ILE A 1 281 ? 27.974 14.769 17.677 1.00 44.31 281 ILE A CA 1
ATOM 2278 C C . ILE A 1 281 ? 28.081 15.928 16.683 1.00 44.31 281 ILE A C 1
ATOM 2280 O O . ILE A 1 281 ? 27.090 16.541 16.287 1.00 44.31 281 ILE A O 1
ATOM 2284 N N . SER A 1 282 ? 29.313 16.215 16.281 1.00 41.78 282 SER A N 1
ATOM 2285 C CA . SER A 1 282 ? 29.645 17.031 15.126 1.00 41.78 282 SER A CA 1
ATOM 2286 C C . SER A 1 282 ? 29.344 16.238 13.852 1.00 41.78 282 SER A C 1
ATOM 2288 O O . SER A 1 282 ? 30.084 15.336 13.468 1.00 41.78 282 SER A O 1
ATOM 2290 N N . SER A 1 283 ? 28.256 16.578 13.160 1.00 46.38 283 SER A N 1
ATOM 2291 C CA . SER A 1 283 ? 28.096 16.207 11.752 1.00 46.38 283 SER A CA 1
ATOM 2292 C C . SER A 1 283 ? 28.473 17.397 10.875 1.00 46.38 283 SER A C 1
ATOM 2294 O O . SER A 1 283 ? 27.815 18.431 10.796 1.00 46.38 283 SER A O 1
ATOM 2296 N N . SER A 1 284 ? 29.633 17.220 10.258 1.00 38.22 284 SER A N 1
ATOM 2297 C CA . SER A 1 284 ? 30.160 17.972 9.135 1.00 38.22 284 SER A CA 1
ATOM 2298 C C . SER A 1 284 ? 29.233 17.812 7.926 1.00 38.22 284 SER A C 1
ATOM 2300 O O . SER A 1 284 ? 29.150 16.720 7.372 1.00 38.22 284 SER A O 1
ATOM 2302 N N . SER A 1 285 ? 28.613 18.899 7.465 1.00 44.34 285 SER A N 1
ATOM 2303 C CA . SER A 1 285 ? 28.064 19.001 6.108 1.00 44.34 285 SER A CA 1
ATOM 2304 C C . SER A 1 285 ? 28.785 20.128 5.371 1.00 44.34 285 SER A C 1
ATOM 2306 O O . SER A 1 285 ? 28.464 21.308 5.512 1.00 44.34 285 SER A O 1
ATOM 2308 N N . LYS A 1 286 ? 29.820 19.740 4.622 1.00 42.75 286 LYS A N 1
ATOM 2309 C CA . LYS A 1 286 ? 30.457 20.529 3.566 1.00 42.75 286 LYS A CA 1
ATOM 2310 C C . LYS A 1 286 ? 29.908 20.058 2.222 1.00 42.75 286 LYS A C 1
ATOM 2312 O O . LYS A 1 286 ? 29.884 18.858 1.973 1.00 42.75 286 LYS A O 1
ATOM 2317 N N . GLY A 1 287 ? 29.635 21.025 1.347 1.00 35.56 287 GLY A N 1
ATOM 2318 C CA . GLY A 1 287 ? 29.446 20.840 -0.094 1.00 35.56 287 GLY A CA 1
ATOM 2319 C C . GLY A 1 287 ? 27.985 20.578 -0.477 1.00 35.56 287 GLY A C 1
ATOM 2320 O O . GLY A 1 287 ? 27.323 19.774 0.151 1.00 35.56 287 GLY A O 1
ATOM 2321 N N . THR A 1 288 ? 27.400 21.188 -1.504 1.00 42.22 288 THR A N 1
ATOM 2322 C CA . THR A 1 288 ? 28.014 21.902 -2.623 1.00 42.22 288 THR A CA 1
ATOM 2323 C C . THR A 1 288 ? 26.954 22.782 -3.287 1.00 42.22 288 THR A C 1
ATOM 2325 O O . THR A 1 288 ? 25.828 22.363 -3.533 1.00 42.22 288 THR A O 1
ATOM 2328 N N . THR A 1 289 ? 27.359 24.012 -3.561 1.00 43.94 289 THR A N 1
ATOM 2329 C CA . THR A 1 289 ? 26.968 24.872 -4.679 1.00 43.94 289 THR A CA 1
ATOM 2330 C C . THR A 1 289 ? 26.560 24.100 -5.944 1.00 43.94 289 THR A C 1
ATOM 2332 O O . THR A 1 289 ? 27.322 23.249 -6.393 1.00 43.94 289 THR A O 1
ATOM 2335 N N . ASN A 1 290 ? 25.448 24.468 -6.597 1.00 41.38 290 ASN A N 1
ATOM 2336 C CA . ASN A 1 290 ? 25.500 25.172 -7.890 1.00 41.38 290 ASN A CA 1
ATOM 2337 C C . ASN A 1 290 ? 24.149 25.341 -8.607 1.00 41.38 290 ASN A C 1
ATOM 2339 O O . ASN A 1 290 ? 23.297 24.462 -8.617 1.00 41.38 290 ASN A O 1
ATOM 2343 N N . ALA A 1 291 ? 24.118 26.462 -9.335 1.00 45.31 291 ALA A N 1
ATOM 2344 C CA . ALA A 1 291 ? 23.462 26.689 -10.621 1.00 45.31 291 ALA A CA 1
ATOM 2345 C C . ALA A 1 291 ? 21.954 26.975 -10.637 1.00 45.31 291 ALA A C 1
ATOM 2347 O O . ALA A 1 291 ? 21.120 26.160 -11.017 1.00 45.31 291 ALA A O 1
ATOM 2348 N N . ALA A 1 292 ? 21.656 28.253 -10.398 1.00 47.06 292 ALA A N 1
ATOM 2349 C CA . ALA A 1 292 ? 20.605 28.959 -11.113 1.00 47.06 292 ALA A CA 1
ATOM 2350 C C . ALA A 1 292 ? 20.846 28.874 -12.634 1.00 47.06 292 ALA A C 1
ATOM 2352 O O . ALA A 1 292 ? 21.890 29.300 -13.130 1.00 47.06 292 ALA A O 1
ATOM 2353 N N . ARG A 1 293 ? 19.861 28.366 -13.377 1.00 47.19 293 ARG A N 1
ATOM 2354 C CA . ARG A 1 293 ? 19.752 28.521 -14.830 1.00 47.19 293 ARG A CA 1
ATOM 2355 C C . ARG A 1 293 ? 18.323 28.954 -15.146 1.00 47.19 293 ARG A C 1
ATOM 2357 O O . ARG A 1 293 ? 17.437 28.130 -15.321 1.00 47.19 293 ARG A O 1
ATOM 2364 N N . ASN A 1 294 ? 18.116 30.270 -15.156 1.00 44.88 294 ASN A N 1
ATOM 2365 C CA . ASN A 1 294 ? 16.940 30.898 -15.750 1.00 44.88 294 ASN A CA 1
ATOM 2366 C C . ASN A 1 294 ? 17.068 30.764 -17.271 1.00 44.88 294 ASN A C 1
ATOM 2368 O O . ASN A 1 294 ? 17.880 31.464 -17.880 1.00 44.88 294 ASN A O 1
ATOM 2372 N N . GLU A 1 295 ? 16.288 29.872 -17.878 1.00 47.75 295 GLU A N 1
ATOM 2373 C CA . GLU A 1 295 ? 16.067 29.900 -19.319 1.00 47.75 295 GLU A CA 1
ATOM 2374 C C . GLU A 1 295 ? 14.935 30.865 -19.652 1.00 47.75 295 GLU A C 1
ATOM 2376 O O . GLU A 1 295 ? 13.838 30.850 -19.099 1.00 47.75 295 GLU A O 1
ATOM 2381 N N . LYS A 1 296 ? 15.315 31.780 -20.534 1.00 52.62 296 LYS A N 1
ATOM 2382 C CA . LYS A 1 296 ? 14.573 32.909 -21.054 1.00 52.62 296 LYS A CA 1
ATOM 2383 C C . LYS A 1 296 ? 13.592 32.370 -22.093 1.00 52.62 296 LYS A C 1
ATOM 2385 O O . LYS A 1 296 ? 14.010 31.789 -23.090 1.00 52.62 296 LYS A O 1
ATOM 2390 N N . THR A 1 297 ? 12.307 32.575 -21.852 1.00 50.75 297 THR A N 1
ATOM 2391 C CA . THR A 1 297 ? 11.217 32.352 -22.800 1.00 50.75 297 THR A CA 1
ATOM 2392 C C . THR A 1 297 ? 11.457 33.189 -24.058 1.00 50.75 297 THR A C 1
ATOM 2394 O O . THR A 1 297 ? 11.541 34.416 -23.990 1.00 50.75 297 THR A O 1
ATOM 2397 N N . LEU A 1 298 ? 11.601 32.519 -25.201 1.00 56.53 298 LEU A N 1
ATOM 2398 C CA . LEU A 1 298 ? 11.626 33.137 -26.521 1.00 56.53 298 LEU A CA 1
ATOM 2399 C C . LEU A 1 298 ? 10.201 33.074 -27.088 1.00 56.53 298 LEU A C 1
ATOM 2401 O O . LEU A 1 298 ? 9.730 32.004 -27.466 1.00 56.53 298 LEU A O 1
ATOM 2405 N N . SER A 1 299 ? 9.516 34.216 -27.105 1.00 52.81 299 SER A N 1
ATOM 2406 C CA . SER A 1 299 ? 8.309 34.424 -27.905 1.00 52.81 299 SER A CA 1
ATOM 2407 C C . SER A 1 299 ? 8.694 34.493 -29.381 1.00 52.81 299 SER A C 1
ATOM 2409 O O . SER A 1 299 ? 9.597 35.249 -29.742 1.00 52.81 299 SER A O 1
ATOM 2411 N N . ILE A 1 300 ? 8.001 33.737 -30.228 1.00 55.78 300 ILE A N 1
ATOM 2412 C CA . ILE A 1 300 ? 7.967 33.967 -31.672 1.00 55.78 300 ILE A CA 1
ATOM 2413 C C . ILE A 1 300 ? 6.498 34.157 -32.041 1.00 55.78 300 ILE A C 1
ATOM 2415 O O . ILE A 1 300 ? 5.742 33.192 -32.098 1.00 55.78 300 ILE A O 1
ATOM 2419 N N . ASP A 1 301 ? 6.131 35.419 -32.248 1.00 61.66 301 ASP A N 1
ATOM 2420 C CA . ASP A 1 301 ? 5.023 35.823 -33.105 1.00 61.66 301 ASP A CA 1
ATOM 2421 C C . ASP A 1 301 ? 5.610 36.069 -34.501 1.00 61.66 301 ASP A C 1
ATOM 2423 O O . ASP A 1 301 ? 6.517 36.894 -34.637 1.00 61.66 301 ASP A O 1
ATOM 2427 N N . HIS A 1 302 ? 5.129 35.322 -35.498 1.00 57.59 302 HIS A N 1
ATOM 2428 C CA . HIS A 1 302 ? 4.809 35.775 -36.860 1.00 57.59 302 HIS A CA 1
ATOM 2429 C C . HIS A 1 302 ? 4.246 34.622 -37.694 1.00 57.59 302 HIS A C 1
ATOM 2431 O O . HIS A 1 302 ? 4.867 33.536 -37.710 1.00 57.59 302 HIS A O 1
#

Foldseek 3Di:
DVVVVVVVVVLVVLVVVLVVLVVCVVVVLVVDPPPDDSVVVSVVSVVVSVVSVVVSVVVVVVVVVVVVVVVVVVVVVVVVVVVVVVVVVVVVVVLVVLVVLLVVLVVVCVDQDLDPVSLLVNVQSLQVSLVVQPVFQKKKKWKAQQVVLDTPDIDIGGDPPDDDPPDPDRSVCVVVVPDDPQKDKDKADDPPHRMIIIMMGTDDDDDPSSV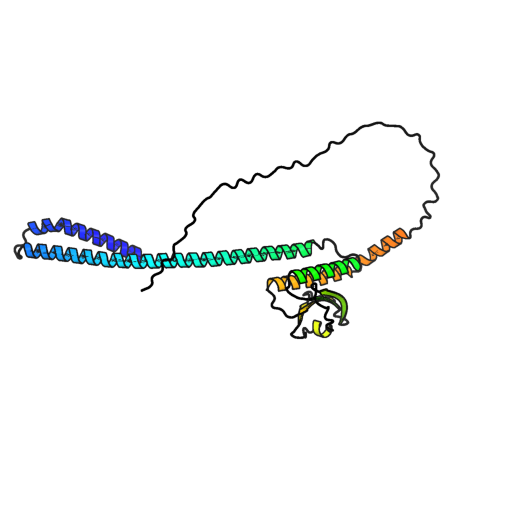VSRNVSRNVSRVSVCVNPPCVSVVVVVVVVVVVPPDPVVVPDDPPDDDDDDDDDDDDDDDDDDDDDDDDDDDDDDDDDDDDDDDDDDDDDD

Sequence (302 aa):
MKKIKLLKTLYVDLLLLTMILIVVTPYLIRGGFSVFHEEVVEGSIITLLFMTGYAIYIFYNQAIARAETQIKEIEQNNTDLQGRIDETFRYIGELNVQISEIEEVFSAIKKYPENKKDFKQILEFLAEKILGIVPTPWVLLRIVDLGDESTVKEYCGVRAGVALLKHEIHNSALIKHQLPPELLSYTSGQDNLTIKAFCIFPEQKLTREQTIFLKAITNQLEMLFIVFTSPYTVHQGEEKRLRSEQPKQQQKQMPVKKPVPVLKKRGIFSFPHLSPKTEPISSSSKGTTNAARNEKTLSIDH

pLDDT: mean 78.79, std 17.34, range [35.56, 98.0]

Nearest PDB structures (foldseek):
  3zzp-assembly1_A  TM=4.332E-01  e=1.490E+00  Thermus thermophilus

Solvent-accessible surface area (backbone atoms only — not comparable to full-atom values): 18581 Å² total; per-residue (Å²): 112,71,70,59,55,51,52,52,50,51,51,53,53,52,52,51,51,51,54,51,48,63,68,46,46,67,58,58,65,74,65,62,65,94,86,59,64,66,70,60,55,53,53,51,50,54,51,52,52,50,54,50,54,51,52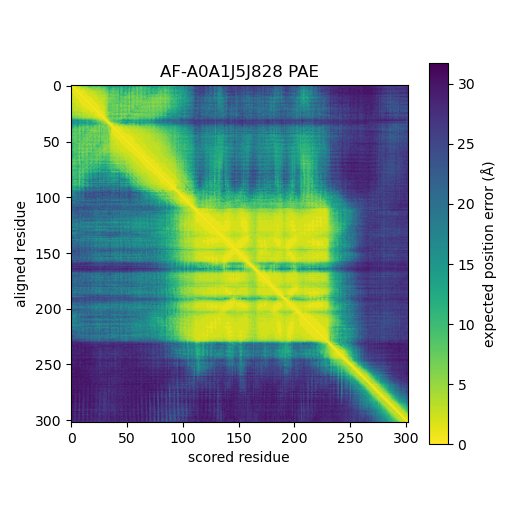,51,51,53,56,50,54,55,51,48,55,53,49,53,52,52,51,53,51,51,52,51,51,50,52,53,51,50,52,54,49,51,52,49,51,50,51,51,51,55,51,51,54,52,51,52,52,54,51,48,62,55,61,69,61,79,64,82,49,87,46,75,64,50,45,50,52,50,52,50,52,53,34,51,52,46,52,71,78,38,102,49,66,43,37,35,43,36,31,33,32,68,82,79,56,40,77,78,46,75,49,77,36,66,43,91,92,57,80,86,76,86,73,89,76,57,52,68,32,64,77,68,69,59,60,60,84,64,44,42,75,44,62,35,82,67,83,92,53,57,56,44,16,34,38,34,33,67,59,69,94,71,54,74,64,58,50,52,50,52,43,50,51,20,36,48,52,36,52,53,49,52,58,49,70,36,71,79,54,57,57,62,57,50,55,53,47,57,61,69,63,56,66,80,72,77,80,78,75,75,80,85,76,76,88,75,83,83,79,87,76,88,76,91,77,88,79,83,85,82,73,86,83,84,77,82,83,81,79,88,84,79,86,77,90,83,80,91,76,87,80,79,87,80,86,82,90,132

Radius of gyration: 44.56 Å; Cα contacts (8 Å, |Δi|>4): 193; chains: 1; bounding box: 82×58×152 Å

Mean predicted aligned error: 16.69 Å

Organism: NCBI:txid1817892

Secondary structure (DSSP, 8-state):
-HHHHHHHHHHHHHHHHHHHHHHHHHHHHHT--TTS-HHHHHHHHHHHHHHHHHHHHHHHHHHHHHHHHHHHHHHHHHHHHHHHHHHHHHHHHHHHHHHHHHHHHHHH--S---SHHHHHHHHHHHHHHHHHHS--SEEEEEEEETTTTEEEEEEEEE-TT---------HHHHHTT---TTEEEEE----SSSEEEEEEEE-----HHHHHHHHHHHHHHHHHHHHHHSTHHHHHHHHHHHHHHS-GGGGG----PPPPP--------PPP----------------------PPP-----